Protein AF-X1IHZ4-F1 (afdb_monomer)

Nearest PDB structures (foldseek):
  6tii-assembly2_BBB  TM=8.925E-01  e=3.185E-15  Yersinia pestis
  6tii-assembly1_AAA  TM=8.639E-01  e=1.970E-15  Yersinia pestis
  8zpc-assembly1_B  TM=8.953E-01  e=7.233E-14  Acinetobacter baumannii
  7zg8-assembly1_AAA  TM=8.978E-01  e=1.677E-13  Acinetobacter baumannii
  6tix-assembly1_AAA  TM=8.860E-01  e=6.284E-13  Yersinia pestis

InterPro domains:
  IPR001460 Penicillin-binding protein, transpeptidase [PF00905] (80-252)
  IPR012338 Beta-lactamase/transpeptidase-like [G3DSA:3.40.710.10] (61-256)
  IPR012338 Beta-lactamase/transpeptidase-like [SSF56601] (56-253)
  IPR036138 Penicillin-binding protein, dimerisation domain superfamily [SSF56519] (10-54)
  IPR050515 Class D beta-lactamase/transpeptidase [PTHR30627] (9-249)

Radius of gyration: 27.32 Å; Cα contacts (8 Å, |Δi|>4): 368; chains: 1; bounding box: 70×38×76 Å

Mean predicted aligned error: 6.46 Å

Secondary structure (DSSP, 8-state):
----TTS---THHHHTHHHHS-B--EEEEEE-TT--EEEEEEEE--BPPPPP--S--HHHHHHHHHHHHHHHHHHT-S-EEEEEE-TTT--EEEEEEES---THHHHH---HHHHHHHHS-TT-TTS-HHHH-----GGGGHHHHHHHHHHTT-S-TT--EEE-SEEEEEETTEEEEEEEEE-SS--EEE-HHHHHHTT-HHHHHHHHH-BTTB---HHHHHHHHHHHTTTTS----SSTTPPPP----HHHHHH-

Sequence (256 aa):
GYKRKTGERTGLEKSYDEILREKPGEILTERDAKGNLISQETISLPESGESLVLWLDSELQKKIEEELKKKLKETGAEIGAAVALDPKTGGILALVSLPSFDNNLFSKGMSEEEWDQINKDPLKPLFNRVISGGYPTGSAIKPLIASAALEEEMISPQKKINCQGQIEVEHKYDPEIIYIYRDWKTHGWTDMRKAIGESCNVYFYHLGGGYGDQEGLGPTKIKKYLELFGWGSKTGIDLPQEAEGFLPDPVWKKEK

pLDDT: mean 92.48, std 8.45, range [46.81, 98.31]

Foldseek 3Di:
DQAAPVRDHFWLCNLCVVQQDKAQWDKDWDADPVGHTPDIGTPGHIGGGDDDDALEDPVVQVVCQVVQVVVCVVVVNQWDWDWDADPVPRGTHYTDTPPADDSVCNVVPHDPVRVCCQVVPPRNNVDRCVFQNADDCPLVCLVLLVVLCVVVVQDDQAQWDAFQFWDWDADPPHRVDIDIGGWPDGDGTDGSVRCSVVVTVSVVCCQDVNDDPGDHCYLVSSQVSCVVVVAQHHPPPSGPNGDGYDRDDPVNVVVD

Structure (mmCIF, N/CA/C/O backbone):
data_AF-X1IHZ4-F1
#
_entry.id   AF-X1IHZ4-F1
#
loop_
_atom_site.group_PDB
_atom_site.id
_atom_site.type_symbol
_atom_site.label_atom_id
_atom_site.label_alt_id
_atom_site.label_comp_id
_atom_site.label_asym_id
_atom_site.label_entity_id
_atom_site.label_seq_id
_atom_site.pdbx_PDB_ins_code
_atom_site.Cartn_x
_atom_site.Cartn_y
_atom_site.Cartn_z
_atom_site.occupancy
_atom_site.B_iso_or_equiv
_atom_site.auth_seq_id
_atom_site.auth_comp_id
_atom_site.auth_asym_id
_atom_site.auth_atom_id
_atom_site.pdbx_PDB_model_num
ATOM 1 N N . GLY A 1 1 ? -16.111 2.025 22.367 1.00 46.81 1 GLY A N 1
ATOM 2 C CA . GLY A 1 1 ? -14.767 2.581 22.535 1.00 46.81 1 GLY A CA 1
ATOM 3 C C . GLY A 1 1 ? -14.743 4.012 22.039 1.00 46.81 1 GLY A C 1
ATOM 4 O O . GLY A 1 1 ? -15.521 4.811 22.551 1.00 46.81 1 GLY A O 1
ATOM 5 N N . TYR A 1 2 ? -13.850 4.331 21.095 1.00 51.06 2 TYR A N 1
ATOM 6 C CA . TYR A 1 2 ? -13.637 5.638 20.471 1.00 51.06 2 TYR A CA 1
ATOM 7 C C . TYR A 1 2 ? -14.957 6.361 20.158 1.00 51.06 2 TYR A C 1
ATOM 9 O O . TYR A 1 2 ? -15.639 6.096 19.167 1.00 51.06 2 TYR A O 1
ATOM 17 N N . LYS A 1 3 ? -15.286 7.337 21.004 1.00 52.31 3 LYS A N 1
ATOM 18 C CA . LYS A 1 3 ? -16.388 8.278 20.819 1.00 52.31 3 LYS A CA 1
ATOM 19 C C . LYS A 1 3 ? -15.815 9.677 21.010 1.00 52.31 3 LYS A C 1
ATOM 21 O O . LYS A 1 3 ? -15.329 10.006 22.088 1.00 52.31 3 LYS A O 1
ATOM 26 N N . ARG A 1 4 ? -15.827 10.504 19.962 1.00 53.78 4 ARG A N 1
ATOM 27 C CA . ARG A 1 4 ? -15.481 11.928 20.091 1.00 53.78 4 ARG A CA 1
ATOM 28 C C . ARG A 1 4 ? -16.469 12.611 21.041 1.00 53.78 4 ARG A C 1
ATOM 30 O O . ARG A 1 4 ? -17.593 12.136 21.204 1.00 53.78 4 ARG A O 1
ATOM 37 N N . LYS A 1 5 ? -16.108 13.774 21.599 1.00 48.38 5 LYS A N 1
ATOM 38 C CA . LYS A 1 5 ? -17.036 14.608 22.397 1.00 48.38 5 LYS A CA 1
ATOM 39 C C . LYS A 1 5 ? -18.340 14.941 21.647 1.00 48.38 5 LYS A C 1
ATOM 41 O O . LYS A 1 5 ? -19.373 15.119 22.275 1.00 48.38 5 LYS A O 1
ATOM 46 N N . THR A 1 6 ? -18.306 14.952 20.312 1.00 51.22 6 THR A N 1
ATOM 47 C CA . THR A 1 6 ? -19.462 15.136 19.415 1.00 51.22 6 THR A CA 1
ATOM 48 C C . THR A 1 6 ? -20.355 13.897 19.263 1.00 51.22 6 THR A C 1
ATOM 50 O O . THR A 1 6 ? -21.404 13.973 18.637 1.00 51.22 6 THR A O 1
ATOM 53 N N . GLY A 1 7 ? -19.952 12.742 19.801 1.00 59.69 7 GLY A N 1
ATOM 54 C CA . GLY A 1 7 ? -20.626 11.457 19.612 1.00 59.69 7 GLY A CA 1
ATOM 55 C C . GLY A 1 7 ? -20.166 10.664 18.384 1.00 59.69 7 GLY A C 1
ATOM 56 O O . GLY A 1 7 ? -20.563 9.511 18.237 1.00 59.69 7 GLY A O 1
ATOM 57 N N . GLU A 1 8 ? -19.307 11.234 17.536 1.00 62.94 8 GLU A N 1
ATOM 58 C CA . GLU A 1 8 ? -18.806 10.577 16.325 1.00 62.94 8 GLU A CA 1
ATOM 59 C C . GLU A 1 8 ? -17.781 9.475 16.634 1.00 62.94 8 GLU A C 1
ATOM 61 O O . GLU A 1 8 ? -16.815 9.690 17.373 1.00 62.94 8 GLU A O 1
ATOM 66 N N . ARG A 1 9 ? -17.966 8.305 16.014 1.00 72.88 9 ARG A N 1
ATOM 67 C CA . ARG A 1 9 ? -17.026 7.172 16.038 1.00 72.88 9 ARG A CA 1
ATOM 68 C C . ARG A 1 9 ? -16.134 7.183 14.787 1.00 72.88 9 ARG A C 1
ATOM 70 O O . ARG A 1 9 ? -16.459 7.839 13.797 1.00 72.88 9 ARG A O 1
ATOM 77 N N . THR A 1 10 ? -15.016 6.456 14.804 1.00 81.12 10 THR A N 1
ATOM 78 C CA . THR A 1 10 ? -14.135 6.252 13.634 1.00 81.12 10 THR A CA 1
ATOM 79 C C . THR A 1 10 ? -13.669 4.800 13.545 1.00 81.12 10 THR A C 1
ATOM 81 O O . THR A 1 10 ? -13.865 4.030 14.484 1.00 81.12 10 THR A O 1
ATOM 84 N N . GLY A 1 11 ? -13.051 4.428 12.422 1.00 89.25 11 GLY A N 1
ATOM 85 C CA . GLY A 1 11 ? -12.529 3.079 12.200 1.00 89.25 11 GLY A CA 1
ATOM 86 C C . GLY A 1 11 ? -13.610 2.003 12.328 1.00 89.25 11 GLY A C 1
ATOM 87 O O . GLY A 1 11 ? -14.766 2.239 11.971 1.00 89.25 11 GLY A O 1
ATOM 88 N N . LEU A 1 12 ? -13.235 0.852 12.893 1.00 91.94 12 LEU A N 1
ATOM 89 C CA . LEU A 1 12 ? -14.138 -0.283 13.119 1.00 91.94 12 LEU A CA 1
ATOM 90 C C . LEU A 1 12 ? -15.380 0.103 13.927 1.00 91.94 12 LEU A C 1
ATOM 92 O O . LEU A 1 12 ? -16.481 -0.332 13.613 1.00 91.94 12 LEU A O 1
ATOM 96 N N . GLU A 1 13 ? -15.233 0.973 14.927 1.00 89.75 13 GLU A N 1
ATOM 97 C CA . GLU A 1 13 ? -16.357 1.385 15.773 1.00 89.75 13 GLU A CA 1
ATOM 98 C C . GLU A 1 13 ? -17.407 2.206 15.032 1.00 89.75 13 GLU A C 1
ATOM 100 O O . GLU A 1 13 ? -18.561 2.246 15.456 1.00 89.75 13 GLU A O 1
ATOM 105 N N . LYS A 1 14 ? -17.012 2.872 13.940 1.00 90.38 14 LYS A N 1
ATOM 106 C CA . LYS A 1 14 ? -17.952 3.545 13.043 1.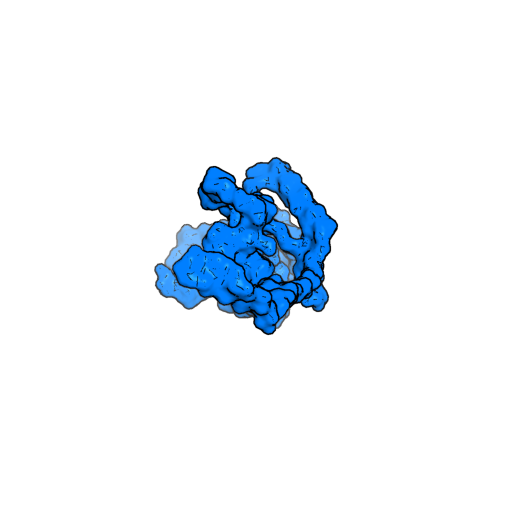00 90.38 14 LYS A CA 1
ATOM 107 C C . LYS A 1 14 ? -18.600 2.554 12.087 1.00 90.38 14 LYS A C 1
ATOM 109 O O . LYS A 1 14 ? -19.811 2.615 11.916 1.00 90.38 14 LYS A O 1
ATOM 114 N N . SER A 1 15 ? -17.809 1.676 11.470 1.00 93.06 15 SER A N 1
ATOM 115 C CA . SER A 1 15 ? -18.316 0.689 10.506 1.00 93.06 15 SER A CA 1
ATOM 116 C C . SER A 1 15 ? -19.324 -0.270 11.132 1.00 93.06 15 SER A C 1
ATOM 118 O O . SER A 1 15 ? -20.322 -0.601 10.507 1.00 93.06 15 SER A O 1
ATOM 120 N N . TYR A 1 16 ? -19.083 -0.670 12.379 1.00 93.75 16 TYR A N 1
ATOM 121 C CA . TYR A 1 16 ? -19.889 -1.652 13.099 1.00 93.75 16 TYR A CA 1
ATOM 122 C C . TYR A 1 16 ? -20.691 -1.032 14.250 1.00 93.75 16 TYR A C 1
ATOM 124 O O . TYR A 1 16 ? -21.034 -1.714 15.214 1.00 93.75 16 TYR A O 1
ATOM 132 N N . ASP A 1 17 ? -20.987 0.271 14.175 1.00 91.06 17 ASP A N 1
ATOM 133 C CA . ASP A 1 17 ? -21.707 0.992 15.228 1.00 91.06 17 ASP A CA 1
ATOM 134 C C . ASP A 1 17 ? -23.043 0.318 15.575 1.00 91.06 17 ASP A C 1
ATOM 136 O O . ASP A 1 17 ? -23.321 0.122 16.756 1.00 91.06 17 ASP A O 1
ATOM 140 N N . GLU A 1 18 ? -23.810 -0.083 14.558 1.00 90.19 18 GLU A N 1
ATOM 141 C CA . GLU A 1 18 ? -25.131 -0.707 14.710 1.00 90.19 18 GLU A CA 1
ATOM 142 C C . GLU A 1 18 ? -25.083 -2.042 15.460 1.00 90.19 18 GLU A C 1
ATOM 144 O O . GLU A 1 18 ? -25.991 -2.344 16.226 1.00 90.19 18 GLU A O 1
ATOM 149 N N . ILE A 1 19 ? -24.009 -2.812 15.274 1.00 90.88 19 ILE A N 1
ATOM 150 C CA . ILE A 1 19 ? -23.815 -4.121 15.911 1.00 90.88 19 ILE A CA 1
ATOM 151 C C . ILE A 1 19 ? -23.285 -3.946 17.339 1.00 90.88 19 ILE A C 1
ATOM 153 O O . ILE A 1 19 ? -23.708 -4.636 18.262 1.00 90.88 19 ILE A O 1
ATOM 157 N N . LEU A 1 20 ? -22.370 -2.994 17.535 1.00 90.81 20 LEU A N 1
ATOM 158 C CA . LEU A 1 20 ? -21.699 -2.758 18.815 1.00 90.81 20 LEU A CA 1
ATOM 159 C C . LEU A 1 20 ? -22.546 -1.965 19.818 1.00 90.81 20 LEU A C 1
ATOM 161 O O . LEU A 1 20 ? -22.260 -1.980 21.017 1.00 90.81 20 LEU A O 1
ATOM 165 N N . ARG A 1 21 ? -23.519 -1.178 19.348 1.00 88.19 21 ARG A N 1
ATOM 166 C CA . ARG A 1 21 ? -24.288 -0.270 20.203 1.00 88.19 21 ARG A CA 1
ATOM 167 C C . ARG A 1 21 ? -25.304 -1.054 21.034 1.00 88.19 21 ARG A C 1
ATOM 169 O O . ARG A 1 21 ? -26.075 -1.850 20.518 1.00 88.19 21 ARG A O 1
ATOM 176 N N . GLU A 1 22 ? -25.322 -0.764 22.329 1.00 88.75 22 GLU A N 1
ATOM 177 C CA . GLU A 1 22 ? -26.357 -1.236 23.248 1.00 88.75 22 GLU A CA 1
ATOM 178 C C . GLU A 1 22 ? -27.739 -0.681 22.885 1.00 88.75 22 GLU A C 1
ATOM 180 O O . GLU A 1 22 ? -27.873 0.456 22.418 1.00 88.75 22 GLU A O 1
ATOM 185 N N . LYS A 1 23 ? -28.781 -1.474 23.134 1.00 87.56 23 LYS A N 1
ATOM 186 C CA . LYS A 1 23 ? -30.162 -1.005 23.044 1.00 87.56 23 LYS A CA 1
ATOM 187 C C . LYS A 1 23 ? -30.577 -0.503 24.426 1.00 87.56 23 LYS A C 1
ATOM 189 O O . LYS A 1 23 ? -30.594 -1.300 25.369 1.00 87.56 23 LYS A O 1
ATOM 194 N N . PRO A 1 24 ? -30.869 0.798 24.586 1.00 88.19 24 PRO A N 1
ATOM 195 C CA . PRO A 1 24 ? -31.254 1.337 25.881 1.00 88.19 24 PRO A CA 1
ATOM 196 C C . PRO A 1 24 ? -32.589 0.737 26.328 1.00 88.19 24 PRO A C 1
ATOM 198 O O . PRO A 1 24 ? -33.513 0.596 25.530 1.00 88.19 24 PRO A O 1
ATOM 201 N N . GLY A 1 25 ? -32.675 0.400 27.613 1.00 90.25 25 GLY A N 1
ATOM 202 C CA . GLY A 1 25 ? -33.937 0.051 28.253 1.00 90.25 25 GLY A CA 1
ATOM 203 C C . GLY A 1 25 ? -34.750 1.300 28.577 1.00 90.25 25 GLY A C 1
ATOM 204 O O . GLY A 1 25 ? -34.221 2.414 28.627 1.00 90.25 25 GLY A O 1
ATOM 205 N N . GLU A 1 26 ? -36.033 1.110 28.842 1.00 92.50 26 GLU A N 1
ATOM 206 C CA . GLU A 1 26 ? -36.967 2.179 29.164 1.00 92.50 26 GLU A CA 1
ATOM 207 C C . GLU A 1 26 ? -37.497 2.022 30.590 1.00 92.50 26 GLU A C 1
ATOM 209 O O . GLU A 1 26 ? -37.863 0.930 31.029 1.00 92.50 26 GLU A O 1
ATOM 214 N N . ILE A 1 27 ? -37.563 3.140 31.315 1.00 93.31 27 ILE A N 1
ATOM 215 C CA . ILE A 1 27 ? -38.218 3.225 32.621 1.00 93.31 27 ILE A CA 1
ATOM 216 C C . ILE A 1 27 ? -39.290 4.315 32.580 1.00 93.31 27 ILE A C 1
ATOM 218 O O . ILE A 1 27 ? -39.043 5.434 32.127 1.00 93.31 27 ILE A O 1
ATOM 222 N N . LEU A 1 28 ? -40.479 4.003 33.080 1.00 91.94 28 LEU A N 1
ATOM 223 C CA . LEU A 1 28 ? -41.542 4.963 33.320 1.00 91.94 28 LEU A CA 1
ATOM 224 C C . LEU A 1 28 ? -41.391 5.494 34.740 1.00 91.94 28 LEU A C 1
ATOM 226 O O . LEU A 1 28 ? -41.384 4.725 35.696 1.00 91.94 28 LEU A O 1
ATOM 230 N N . THR A 1 29 ? -41.262 6.808 34.887 1.00 92.44 29 THR A N 1
ATOM 231 C CA . THR A 1 29 ? -41.188 7.450 36.202 1.00 92.44 29 THR A CA 1
ATOM 232 C C . THR A 1 29 ? -42.374 8.383 36.381 1.00 92.44 29 THR A C 1
ATOM 234 O O . THR A 1 29 ? -42.519 9.340 35.623 1.00 92.44 29 THR A O 1
ATOM 237 N N . GLU A 1 30 ? -43.182 8.156 37.409 1.00 91.62 30 GLU A N 1
ATOM 238 C CA . GLU A 1 30 ? -44.272 9.051 37.788 1.00 91.62 30 GLU A CA 1
ATOM 239 C C . GLU A 1 30 ? -43.796 10.021 38.875 1.00 91.62 30 GLU A C 1
ATOM 241 O O . GLU A 1 30 ? -43.137 9.623 39.843 1.00 91.62 30 GLU A O 1
ATOM 246 N N . ARG A 1 31 ? -44.109 11.311 38.724 1.00 94.25 31 ARG A N 1
ATOM 247 C CA . ARG A 1 31 ? -43.742 12.355 39.690 1.00 94.25 31 ARG A CA 1
ATOM 248 C C . ARG A 1 31 ? -44.938 13.226 40.038 1.00 94.25 31 ARG A C 1
ATOM 250 O O . ARG A 1 31 ? -45.782 13.489 39.185 1.00 94.25 31 ARG A O 1
ATOM 257 N N . ASP A 1 32 ? -44.985 13.702 41.278 1.00 91.31 32 ASP A N 1
ATOM 258 C CA . ASP A 1 32 ? -45.993 14.674 41.701 1.00 91.31 32 ASP A CA 1
ATOM 259 C C . ASP A 1 32 ? -45.704 16.079 41.133 1.00 91.31 32 ASP A C 1
ATOM 261 O O . ASP A 1 32 ? -44.644 16.350 40.564 1.00 91.31 32 ASP A O 1
ATOM 265 N N . ALA A 1 33 ? -46.635 17.018 41.330 1.00 88.44 33 ALA A N 1
ATOM 266 C CA . ALA A 1 33 ? -46.484 18.407 40.883 1.00 88.44 33 ALA A CA 1
ATOM 267 C C . ALA A 1 33 ? -45.312 19.167 41.550 1.00 88.44 33 ALA A C 1
ATOM 269 O O . ALA A 1 33 ? -44.967 20.263 41.112 1.00 88.44 33 ALA A O 1
ATOM 270 N N . LYS A 1 34 ? -44.709 18.612 42.611 1.00 90.00 34 LYS A N 1
ATOM 271 C CA . LYS A 1 34 ? -43.521 19.145 43.296 1.00 90.00 34 LYS A CA 1
ATOM 272 C C . LYS A 1 34 ? -42.227 18.437 42.858 1.00 90.00 34 LYS A C 1
ATOM 274 O O . LYS A 1 34 ? -41.155 18.823 43.315 1.00 90.00 34 LYS A O 1
ATOM 279 N N . GLY A 1 35 ? -42.312 17.442 41.970 1.00 87.19 35 GLY A N 1
ATOM 280 C CA . GLY A 1 35 ? -41.189 16.673 41.435 1.00 87.19 35 GLY A CA 1
ATOM 281 C C . GLY A 1 35 ? -40.787 15.442 42.256 1.00 87.19 35 GLY A C 1
ATOM 282 O O . GLY A 1 35 ? -39.803 14.787 41.894 1.00 87.19 35 GLY A O 1
ATOM 283 N N . ASN A 1 36 ? -41.514 15.095 43.324 1.00 90.81 36 ASN A N 1
ATOM 284 C CA . ASN A 1 36 ? -41.223 13.903 44.125 1.00 90.81 36 ASN A CA 1
ATOM 285 C C . ASN A 1 36 ? -41.574 12.635 43.342 1.00 90.81 36 ASN A C 1
ATOM 287 O O . ASN A 1 36 ? -42.597 12.589 42.661 1.00 90.81 36 ASN A O 1
ATOM 291 N N . LEU A 1 37 ? -40.725 11.611 43.449 1.00 90.56 37 LEU A N 1
ATOM 292 C CA . LEU A 1 37 ? -40.928 10.310 42.811 1.00 90.56 37 LEU A CA 1
ATOM 293 C C . LEU A 1 37 ? -42.139 9.606 43.446 1.00 90.56 37 LEU A C 1
ATOM 295 O O . LEU A 1 37 ? -42.130 9.362 44.651 1.00 90.56 37 LEU A O 1
ATOM 299 N N . ILE A 1 38 ? -43.162 9.288 42.652 1.00 90.25 38 ILE A N 1
ATOM 300 C CA . ILE A 1 38 ? -44.343 8.527 43.093 1.00 90.25 38 ILE A CA 1
ATOM 301 C C . ILE A 1 38 ? -44.117 7.040 42.824 1.00 90.25 38 ILE A C 1
ATOM 303 O O . ILE A 1 38 ? -44.277 6.209 43.716 1.00 90.25 38 ILE A O 1
ATOM 307 N N . SER A 1 39 ? -43.727 6.708 41.596 1.00 88.00 39 SER A N 1
ATOM 308 C CA . SER A 1 39 ? -43.515 5.335 41.152 1.00 88.00 39 SER A CA 1
ATOM 309 C C . SER A 1 39 ? -42.453 5.289 40.051 1.00 88.00 39 SER A C 1
ATOM 311 O O . SER A 1 39 ? -42.205 6.278 39.355 1.00 88.00 39 SER A O 1
ATOM 313 N N . GLN A 1 40 ? -41.782 4.147 39.928 1.00 90.38 40 GLN A N 1
ATOM 314 C CA . GLN A 1 40 ? -40.849 3.869 38.844 1.00 90.38 40 GLN A CA 1
ATOM 315 C C . GLN A 1 40 ? -41.074 2.433 38.377 1.00 90.38 40 GLN A C 1
ATOM 317 O O . GLN A 1 40 ? -40.957 1.496 39.165 1.00 90.38 40 GLN A O 1
ATOM 322 N N . GLU A 1 41 ? -41.396 2.272 37.102 1.00 91.88 41 GLU A N 1
ATOM 323 C CA . GLU A 1 41 ? -41.648 0.992 36.454 1.00 91.88 41 GLU A CA 1
ATOM 324 C C . GLU A 1 41 ? -40.629 0.784 35.335 1.00 91.88 41 GLU A C 1
ATOM 326 O O . GLU A 1 41 ? -40.327 1.700 34.573 1.00 91.88 41 GLU A O 1
ATOM 331 N N . THR A 1 42 ? -40.082 -0.422 35.228 1.00 89.62 42 THR A N 1
ATOM 332 C CA . THR A 1 42 ? -39.211 -0.784 34.108 1.00 89.62 42 THR A CA 1
ATOM 333 C C . THR A 1 42 ? -40.073 -1.282 32.956 1.00 89.62 42 THR A C 1
ATOM 335 O O . THR A 1 42 ? -40.675 -2.346 33.064 1.00 89.62 42 THR A O 1
ATOM 338 N N . ILE A 1 43 ? -40.109 -0.529 31.857 1.00 90.88 43 ILE A N 1
ATOM 339 C CA . ILE A 1 43 ? -40.823 -0.897 30.627 1.00 90.88 43 ILE A CA 1
ATOM 340 C C . ILE A 1 43 ? -40.017 -1.956 29.863 1.00 90.88 43 ILE A C 1
ATOM 342 O O . ILE A 1 43 ? -40.567 -2.951 29.393 1.00 90.88 43 ILE A O 1
ATOM 346 N N . SER A 1 44 ? -38.699 -1.765 29.758 1.00 93.06 44 SER A N 1
ATOM 347 C CA . SER A 1 44 ? -37.795 -2.692 29.075 1.00 93.06 44 SER A CA 1
ATOM 348 C C . SER A 1 44 ? -36.396 -2.657 29.689 1.00 93.06 44 SER A C 1
ATOM 350 O O . SER A 1 44 ? -35.919 -1.620 30.153 1.00 93.06 44 SER A O 1
ATOM 352 N N . LEU A 1 45 ? -35.730 -3.812 29.721 1.00 9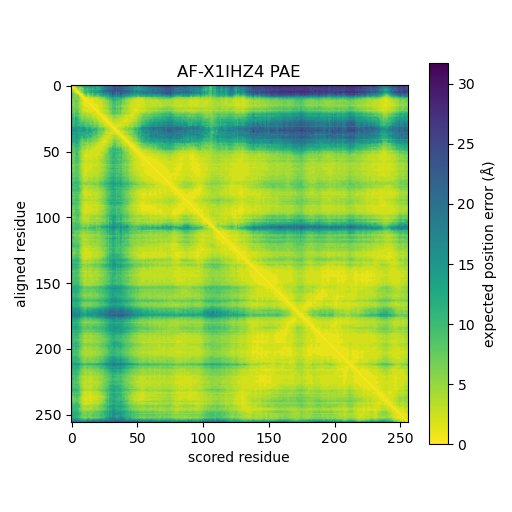1.12 45 LEU A N 1
ATOM 353 C CA . LEU A 1 45 ? -34.342 -3.904 30.171 1.00 91.12 45 LEU A CA 1
ATOM 354 C C . LEU A 1 45 ? -33.392 -3.519 29.029 1.00 91.12 45 LEU A C 1
ATOM 356 O O . LEU A 1 45 ? -33.691 -3.822 27.874 1.00 91.12 45 LEU A O 1
ATOM 360 N N . PRO A 1 46 ? -32.248 -2.881 29.329 1.00 91.12 46 PRO A N 1
ATOM 361 C CA . PRO A 1 46 ? -31.234 -2.625 28.318 1.00 91.12 46 PRO A CA 1
ATOM 362 C C . PRO A 1 46 ? -30.630 -3.936 27.803 1.00 91.12 46 PRO A C 1
ATOM 364 O O . PRO A 1 46 ? -30.387 -4.864 28.577 1.00 91.12 46 PRO A O 1
ATOM 367 N N . GLU A 1 47 ? -30.332 -3.982 26.507 1.00 91.81 47 GLU A N 1
ATOM 368 C CA . GLU A 1 47 ? -29.623 -5.092 25.865 1.00 91.81 47 GLU A CA 1
ATOM 369 C C . GLU A 1 47 ? -28.217 -4.641 25.461 1.00 91.81 47 GLU A C 1
ATOM 371 O O . GLU A 1 47 ? -28.037 -3.574 24.869 1.00 91.81 47 GLU A O 1
ATOM 376 N N . SER A 1 48 ? -27.203 -5.454 25.757 1.00 89.94 48 SER A N 1
ATOM 377 C CA . SER A 1 48 ? -25.845 -5.205 25.268 1.00 89.94 48 SER A CA 1
ATOM 378 C C . SER A 1 48 ? -25.767 -5.378 23.750 1.00 89.94 48 SER A C 1
ATOM 380 O O . SER A 1 48 ? -26.467 -6.213 23.180 1.00 89.94 48 SER A O 1
ATOM 382 N N . GLY A 1 49 ? -24.888 -4.605 23.109 1.00 90.19 49 GLY A N 1
ATOM 383 C CA . GLY A 1 49 ? -24.504 -4.858 21.721 1.00 90.19 49 GLY A CA 1
ATOM 384 C C . GLY A 1 49 ? -23.747 -6.181 21.572 1.00 90.19 49 GLY A C 1
ATOM 385 O O . GLY A 1 49 ? -23.334 -6.804 22.556 1.00 90.19 49 GLY A O 1
ATOM 386 N N . GLU A 1 50 ? -23.547 -6.606 20.332 1.00 92.75 50 GLU A N 1
ATOM 387 C CA . GLU A 1 50 ? -22.833 -7.841 20.020 1.00 92.75 50 GLU A CA 1
ATOM 388 C C . GLU A 1 50 ? -21.310 -7.644 20.014 1.00 92.75 50 GLU A C 1
ATOM 390 O O . GLU A 1 50 ? -20.785 -6.530 19.948 1.00 92.75 50 GLU A O 1
ATOM 395 N N . SER A 1 51 ? -20.578 -8.757 20.092 1.00 92.75 51 SER A N 1
ATOM 396 C CA . SER A 1 51 ? -19.114 -8.768 20.020 1.00 92.75 51 SER A CA 1
ATOM 397 C C . SER A 1 51 ? -18.630 -9.031 18.597 1.00 92.75 51 SER A C 1
ATOM 399 O O . SER A 1 51 ? -19.185 -9.867 17.890 1.00 92.75 51 SER A O 1
ATOM 401 N N . LEU A 1 52 ? -17.542 -8.367 18.206 1.00 93.12 52 LEU A N 1
ATOM 402 C CA . LEU A 1 52 ? -16.875 -8.590 16.924 1.00 93.12 52 LEU A CA 1
ATOM 403 C C . LEU A 1 52 ? -15.622 -9.440 17.116 1.00 93.12 52 LEU A C 1
ATOM 405 O O . LEU A 1 52 ? -14.807 -9.168 17.997 1.00 93.12 52 LEU A O 1
ATOM 409 N N . VAL A 1 53 ? -15.444 -10.427 16.242 1.00 95.69 53 VAL A N 1
ATOM 410 C CA . VAL A 1 53 ? -14.196 -11.185 16.114 1.00 95.69 53 VAL A CA 1
ATOM 411 C C . VAL A 1 53 ? -13.494 -10.710 14.849 1.00 95.69 53 VAL A C 1
ATOM 413 O O . VAL A 1 53 ? -14.071 -10.748 13.766 1.00 95.69 53 VAL A O 1
ATOM 416 N N . LEU A 1 54 ? -12.260 -10.230 14.996 1.00 96.06 54 LEU A N 1
ATOM 417 C CA . LEU A 1 54 ? -11.468 -9.669 13.902 1.00 96.06 54 LEU A CA 1
ATOM 418 C C . LEU A 1 54 ? -10.431 -10.681 13.406 1.00 96.06 54 LEU A C 1
ATOM 420 O O . LEU A 1 54 ? -10.013 -11.565 14.149 1.00 96.06 54 LEU A O 1
ATOM 424 N N . TRP A 1 55 ? -9.950 -10.481 12.178 1.00 96.88 55 TRP A N 1
ATOM 425 C CA . TRP A 1 55 ? -8.772 -11.181 11.644 1.00 96.88 55 TRP A CA 1
ATOM 426 C C . TRP A 1 55 ? -7.450 -10.731 12.277 1.00 96.88 55 TRP A C 1
ATOM 428 O O . TRP A 1 55 ? -6.437 -11.408 12.112 1.00 96.88 55 TRP A O 1
ATOM 438 N N . LEU A 1 56 ? -7.451 -9.592 12.976 1.00 97.31 56 LEU A N 1
ATOM 439 C CA . LEU A 1 56 ? -6.249 -9.004 13.552 1.00 97.31 56 LEU A CA 1
ATOM 440 C C . LEU A 1 56 ? -5.599 -9.941 14.570 1.00 97.31 56 LEU A C 1
ATOM 442 O O . LEU A 1 56 ? -6.224 -10.357 15.545 1.00 97.31 56 LEU A O 1
ATOM 446 N N . ASP A 1 57 ? -4.306 -10.169 14.385 1.00 98.00 57 ASP A N 1
ATOM 447 C CA . ASP A 1 57 ? -3.449 -10.803 15.371 1.00 98.00 57 ASP A CA 1
ATOM 448 C C . ASP A 1 57 ? -2.799 -9.705 16.222 1.00 98.00 57 ASP A C 1
ATOM 450 O O . ASP A 1 57 ? -2.030 -8.871 15.733 1.00 98.00 57 ASP A O 1
ATOM 454 N N . SER A 1 58 ? -3.126 -9.677 17.516 1.00 97.19 58 SER A N 1
ATOM 455 C CA . SER A 1 58 ? -2.649 -8.629 18.421 1.00 97.19 58 SER A CA 1
ATOM 456 C C . SER A 1 58 ? -1.132 -8.644 18.624 1.00 97.19 58 SER A C 1
ATOM 458 O O . SER A 1 58 ? -0.534 -7.584 18.826 1.00 97.19 58 SER A O 1
ATOM 460 N N . GLU A 1 59 ? -0.499 -9.820 18.580 1.00 98.19 59 GLU A N 1
ATOM 461 C CA . GLU A 1 59 ? 0.951 -9.941 18.738 1.00 98.19 59 GLU A CA 1
ATOM 462 C C . GLU A 1 59 ? 1.664 -9.446 17.479 1.00 98.19 59 GLU A C 1
ATOM 464 O O . GLU A 1 59 ? 2.619 -8.668 17.573 1.00 98.19 59 GLU A O 1
ATOM 469 N N . LEU A 1 60 ? 1.153 -9.811 16.300 1.00 98.12 60 LEU A N 1
ATOM 470 C CA . LEU A 1 60 ? 1.668 -9.347 15.017 1.00 98.12 60 LEU A CA 1
ATOM 471 C C . LEU A 1 60 ? 1.493 -7.834 14.848 1.00 98.12 60 LEU A C 1
ATOM 473 O O . LEU A 1 60 ? 2.445 -7.151 14.468 1.00 98.12 60 LEU A O 1
ATOM 477 N N . GLN A 1 61 ? 0.310 -7.303 15.168 1.00 98.19 61 GLN A N 1
ATOM 478 C CA . GLN A 1 61 ? 0.016 -5.868 15.149 1.00 98.19 61 GLN A CA 1
ATOM 479 C C . GLN A 1 61 ? 1.041 -5.094 15.985 1.00 98.19 61 GLN A C 1
ATOM 481 O O . GLN A 1 61 ? 1.672 -4.155 15.491 1.00 98.19 61 GLN A O 1
ATOM 486 N N . LYS A 1 62 ? 1.252 -5.526 17.237 1.00 98.00 62 LYS A N 1
ATOM 487 C CA . LYS A 1 62 ? 2.218 -4.912 18.152 1.00 98.00 62 LYS A CA 1
ATOM 488 C C . LYS A 1 62 ? 3.644 -5.018 17.616 1.00 98.00 62 LYS A C 1
ATOM 490 O O . LYS A 1 62 ? 4.381 -4.033 17.629 1.00 98.00 62 LYS A O 1
ATOM 495 N N . LYS A 1 63 ? 4.034 -6.189 17.109 1.00 98.19 63 LYS A N 1
ATOM 496 C CA . LYS A 1 63 ? 5.381 -6.409 16.576 1.00 98.19 63 LYS A CA 1
ATOM 497 C C . LYS A 1 63 ? 5.667 -5.521 15.364 1.00 98.19 63 LYS A C 1
ATOM 499 O O . LYS A 1 63 ? 6.742 -4.929 15.288 1.00 98.19 63 LYS A O 1
ATOM 504 N N . ILE A 1 64 ? 4.714 -5.394 14.441 1.00 98.12 64 ILE A N 1
ATOM 505 C CA . ILE A 1 64 ? 4.840 -4.513 13.273 1.00 98.12 64 ILE A CA 1
ATOM 506 C C . ILE A 1 64 ? 4.925 -3.053 13.712 1.00 98.12 64 ILE A C 1
ATOM 508 O O . ILE A 1 64 ? 5.760 -2.320 13.190 1.00 98.12 64 ILE A O 1
ATOM 512 N N . GLU A 1 65 ? 4.120 -2.627 14.686 1.00 97.81 65 GLU A N 1
ATOM 513 C CA . GLU A 1 65 ? 4.193 -1.269 15.225 1.00 97.81 65 GLU A CA 1
ATOM 514 C C . GLU A 1 65 ? 5.573 -0.954 15.821 1.00 97.81 65 GLU A C 1
ATOM 516 O O . GLU A 1 65 ? 6.156 0.088 15.514 1.00 97.81 65 GLU A O 1
ATOM 521 N N . GLU A 1 66 ? 6.120 -1.853 16.640 1.00 97.69 66 GLU A N 1
ATOM 522 C CA . GLU A 1 66 ? 7.441 -1.698 17.257 1.00 97.69 66 GLU A CA 1
ATOM 523 C C . GLU A 1 66 ? 8.566 -1.633 16.214 1.00 97.69 66 GLU A C 1
ATOM 525 O O . GLU A 1 66 ? 9.398 -0.718 16.252 1.00 97.69 66 GLU A O 1
ATOM 530 N N . GLU A 1 67 ? 8.583 -2.567 15.258 1.00 97.94 67 GLU A N 1
ATOM 531 C CA . GLU A 1 67 ? 9.598 -2.598 14.201 1.00 97.94 67 GLU A CA 1
ATOM 532 C C . GLU A 1 67 ? 9.475 -1.395 13.260 1.00 97.94 67 GLU A C 1
ATOM 534 O O . GLU A 1 67 ? 10.489 -0.799 12.889 1.00 97.94 67 GLU A O 1
ATOM 539 N N . LEU A 1 68 ? 8.253 -0.973 12.923 1.00 97.75 68 LEU A N 1
ATOM 540 C CA . LEU A 1 68 ? 8.034 0.209 12.095 1.00 97.75 68 LEU A CA 1
ATOM 541 C C . LEU A 1 68 ? 8.516 1.472 12.816 1.00 97.75 68 LEU A C 1
ATOM 543 O O . LEU A 1 68 ? 9.257 2.252 12.224 1.00 97.75 68 LEU A O 1
ATOM 547 N N . LYS A 1 69 ? 8.206 1.650 14.109 1.00 97.25 69 LYS A N 1
ATOM 548 C CA . LYS A 1 69 ? 8.743 2.764 14.918 1.00 97.25 69 LYS A CA 1
ATOM 549 C C . LYS A 1 69 ? 10.269 2.769 14.943 1.00 97.25 69 LYS A C 1
ATOM 551 O O . LYS A 1 69 ? 10.879 3.833 14.844 1.00 97.25 69 LYS A O 1
ATOM 556 N N . LYS A 1 70 ? 10.895 1.599 15.086 1.00 97.44 70 LYS A N 1
ATOM 557 C CA . LYS A 1 70 ? 12.355 1.468 15.051 1.00 97.44 70 LYS A CA 1
ATOM 558 C C . LYS A 1 70 ? 12.911 1.888 13.690 1.00 97.44 70 LYS A C 1
ATOM 560 O O . LYS A 1 70 ? 13.843 2.686 13.647 1.00 97.44 70 LYS A O 1
ATOM 565 N N . LYS A 1 71 ? 12.305 1.427 12.593 1.00 97.50 71 LYS A N 1
ATOM 566 C CA . LYS A 1 71 ? 12.719 1.805 11.237 1.00 97.50 71 LYS A CA 1
ATOM 567 C C . LYS A 1 71 ? 12.553 3.288 10.952 1.00 97.50 71 LYS A C 1
ATOM 569 O O . LYS A 1 71 ? 13.484 3.882 10.427 1.00 97.50 71 LYS A O 1
ATOM 574 N N . LEU A 1 72 ? 11.452 3.899 11.379 1.00 97.00 72 LEU A N 1
ATOM 575 C CA . LEU A 1 72 ? 11.249 5.344 11.260 1.00 97.00 72 LEU A CA 1
ATOM 576 C C . LEU A 1 72 ? 12.359 6.140 11.962 1.00 97.00 72 LEU A C 1
ATOM 578 O O . LEU A 1 72 ? 12.908 7.073 11.380 1.00 97.00 72 LEU A O 1
ATOM 582 N N . LYS A 1 73 ? 12.770 5.714 13.165 1.00 96.31 73 LYS A N 1
ATOM 583 C CA . LYS A 1 73 ? 13.908 6.316 13.879 1.00 96.31 73 LYS A CA 1
ATOM 584 C C . LYS A 1 73 ? 15.235 6.124 13.145 1.00 96.31 73 LYS A C 1
ATOM 586 O O . LYS A 1 73 ? 16.015 7.064 13.066 1.00 96.31 73 LYS A O 1
ATOM 591 N N . GLU A 1 74 ? 15.494 4.927 12.617 1.00 97.12 74 GLU A N 1
ATOM 592 C CA . GLU A 1 74 ? 16.724 4.621 11.870 1.00 97.12 74 GLU A CA 1
ATOM 593 C C . GLU A 1 74 ? 16.837 5.434 10.572 1.00 97.12 74 GLU A C 1
ATOM 595 O O . GLU A 1 74 ? 17.927 5.879 10.224 1.00 97.12 74 GLU A O 1
ATOM 600 N N . THR A 1 75 ? 15.727 5.640 9.858 1.00 97.19 75 THR A N 1
ATOM 601 C CA . THR A 1 75 ? 15.716 6.364 8.578 1.00 97.19 75 THR A CA 1
ATOM 602 C C . THR A 1 75 ? 15.505 7.869 8.729 1.00 97.19 75 THR A C 1
ATOM 604 O O . THR A 1 75 ? 15.596 8.586 7.736 1.00 97.19 75 THR A O 1
ATOM 607 N N . GLY A 1 76 ? 15.175 8.354 9.931 1.00 96.44 76 GLY A N 1
ATOM 608 C CA . GLY A 1 76 ? 14.763 9.742 10.162 1.00 96.44 76 GLY A CA 1
ATOM 609 C C . GLY A 1 76 ? 13.414 10.096 9.524 1.00 96.44 76 GLY A C 1
ATOM 610 O O . GLY A 1 76 ? 13.140 11.268 9.285 1.00 96.44 76 GLY A O 1
ATOM 611 N N . ALA A 1 77 ? 12.587 9.096 9.211 1.00 95.75 77 ALA A N 1
ATOM 612 C CA . ALA A 1 77 ? 11.260 9.318 8.650 1.00 95.75 77 ALA A CA 1
ATOM 613 C C . ALA A 1 77 ? 10.249 9.561 9.777 1.00 95.75 77 ALA A C 1
ATOM 615 O O . ALA A 1 77 ? 10.269 8.878 10.797 1.00 95.75 77 ALA A O 1
ATOM 616 N N . GLU A 1 78 ? 9.337 10.510 9.585 1.00 94.94 78 GLU A N 1
ATOM 617 C CA . GLU A 1 78 ? 8.355 10.888 10.614 1.00 94.94 78 GLU A CA 1
ATOM 618 C C . GLU A 1 78 ? 7.051 10.085 10.519 1.00 94.94 78 GLU A C 1
ATOM 620 O O . GLU A 1 78 ? 6.306 9.973 11.491 1.00 94.94 78 GLU A O 1
ATOM 625 N N . ILE A 1 79 ? 6.769 9.518 9.343 1.00 96.25 79 ILE A N 1
ATOM 626 C CA . ILE A 1 79 ? 5.512 8.835 9.031 1.00 96.25 79 ILE A CA 1
ATOM 627 C C . ILE A 1 79 ? 5.770 7.458 8.430 1.00 96.25 79 ILE A C 1
ATOM 629 O O . ILE A 1 79 ? 6.713 7.270 7.664 1.00 96.25 79 ILE A O 1
ATOM 633 N N . GLY A 1 80 ? 4.888 6.507 8.725 1.00 95.94 80 GLY A N 1
ATOM 634 C CA . GLY A 1 80 ? 4.979 5.152 8.192 1.00 95.94 80 GLY A CA 1
ATOM 635 C C . GLY A 1 80 ? 3.635 4.445 8.200 1.00 95.94 80 GLY A C 1
ATOM 636 O O . GLY A 1 80 ? 2.753 4.769 8.991 1.00 95.94 80 GLY A O 1
ATOM 637 N N . ALA A 1 81 ? 3.484 3.470 7.315 1.00 97.06 81 ALA A N 1
ATOM 638 C CA . ALA A 1 81 ? 2.308 2.619 7.247 1.00 97.06 81 ALA A CA 1
ATOM 639 C C . ALA A 1 81 ? 2.734 1.188 6.925 1.00 97.06 81 ALA A C 1
ATOM 641 O O . ALA A 1 81 ? 3.701 0.979 6.191 1.00 97.06 81 ALA A O 1
ATOM 642 N N . ALA A 1 82 ? 2.019 0.215 7.475 1.00 97.56 82 ALA A N 1
ATOM 643 C CA . ALA A 1 82 ? 2.232 -1.195 7.202 1.00 97.56 82 ALA A CA 1
ATOM 644 C C . ALA A 1 82 ? 0.901 -1.945 7.243 1.00 97.56 82 ALA A C 1
ATOM 646 O O . ALA A 1 82 ? 0.033 -1.660 8.069 1.00 97.56 82 ALA A O 1
ATOM 647 N N . VAL A 1 83 ? 0.768 -2.927 6.359 1.00 97.69 83 VAL A N 1
ATOM 648 C CA . VAL A 1 83 ? -0.359 -3.855 6.324 1.00 97.69 83 VAL A CA 1
ATOM 649 C C . VAL A 1 83 ? 0.177 -5.268 6.134 1.00 97.69 83 VAL A C 1
ATOM 651 O O . VAL A 1 83 ? 1.080 -5.490 5.327 1.00 97.69 83 VAL A O 1
ATOM 654 N N . ALA A 1 84 ? -0.362 -6.210 6.896 1.00 98.12 84 ALA A N 1
ATOM 655 C CA . ALA A 1 84 ? -0.141 -7.635 6.720 1.00 98.12 84 ALA A CA 1
ATOM 656 C C . ALA A 1 84 ? -1.499 -8.311 6.544 1.00 98.12 84 ALA A C 1
ATOM 658 O O . ALA A 1 84 ? -2.428 -8.056 7.311 1.00 98.12 84 ALA A O 1
ATOM 659 N N . LEU A 1 85 ? -1.605 -9.167 5.533 1.00 97.69 85 LEU A N 1
ATOM 660 C CA . LEU A 1 85 ? -2.828 -9.889 5.208 1.00 97.69 85 LEU A CA 1
ATOM 661 C C . LEU A 1 85 ? -2.520 -11.338 4.852 1.00 97.69 85 LEU A C 1
ATOM 663 O O . LEU A 1 85 ? -1.410 -11.655 4.416 1.00 97.69 85 LEU A O 1
ATOM 667 N N . ASP A 1 86 ? -3.513 -12.202 5.016 1.00 97.62 86 ASP A N 1
ATOM 668 C CA . ASP A 1 86 ? -3.479 -13.555 4.476 1.00 97.62 86 ASP A CA 1
ATOM 669 C C . ASP A 1 86 ? -3.932 -13.530 3.002 1.00 97.62 86 ASP A C 1
ATOM 671 O O . ASP A 1 86 ? -5.090 -13.214 2.723 1.00 97.62 86 ASP A O 1
ATOM 675 N N . PRO A 1 87 ? -3.062 -13.876 2.033 1.00 96.12 87 PRO A N 1
ATOM 676 C CA . PRO A 1 87 ? -3.398 -13.816 0.611 1.00 96.12 87 PRO A CA 1
ATOM 677 C C . PRO A 1 87 ? -4.451 -14.845 0.182 1.00 96.12 87 PRO A C 1
ATOM 679 O O . PRO A 1 87 ? -5.006 -14.715 -0.906 1.00 96.12 87 PRO A O 1
ATOM 682 N N . LYS A 1 88 ? -4.716 -15.883 0.988 1.00 96.94 88 LYS A N 1
ATOM 683 C CA . LYS A 1 88 ? -5.735 -16.896 0.674 1.00 96.94 88 LYS A CA 1
ATOM 684 C C . LYS A 1 88 ? -7.136 -16.444 1.062 1.00 96.94 88 LYS A C 1
ATOM 686 O O . LYS A 1 88 ? -8.090 -16.805 0.382 1.00 96.94 88 LYS A O 1
ATOM 691 N N . THR A 1 89 ? -7.256 -15.709 2.165 1.00 96.31 89 THR A N 1
ATOM 692 C CA . THR A 1 89 ? -8.550 -15.311 2.742 1.00 96.31 89 THR A CA 1
ATOM 693 C C . THR A 1 89 ? -8.860 -13.830 2.549 1.00 96.31 89 THR A C 1
ATOM 695 O O . THR A 1 89 ? -10.022 -13.444 2.616 1.00 96.31 89 THR A O 1
ATOM 698 N N . GLY A 1 90 ? -7.844 -12.994 2.321 1.00 95.44 90 GLY A N 1
ATOM 699 C CA . GLY A 1 90 ? -7.962 -11.536 2.333 1.00 95.44 90 GLY A CA 1
ATOM 700 C C . GLY A 1 90 ? -8.047 -10.938 3.742 1.00 95.44 90 GLY A C 1
ATOM 701 O O . GLY A 1 90 ? -8.155 -9.721 3.875 1.00 95.44 90 GLY A O 1
ATOM 702 N N . GLY A 1 91 ? -7.985 -11.762 4.796 1.00 97.06 91 GLY A N 1
ATOM 703 C CA . GLY A 1 91 ? -8.060 -11.306 6.181 1.00 97.06 91 GLY A CA 1
ATOM 704 C C . GLY A 1 91 ? -6.873 -10.415 6.551 1.00 97.06 91 GLY A C 1
ATOM 705 O O . GLY A 1 91 ? -5.717 -10.797 6.356 1.00 97.06 91 GLY A O 1
ATOM 706 N N . ILE A 1 92 ? -7.153 -9.231 7.099 1.00 98.00 92 ILE A N 1
ATOM 707 C CA . ILE A 1 92 ? -6.127 -8.298 7.575 1.00 98.00 92 ILE A CA 1
ATOM 708 C C . ILE A 1 92 ? -5.636 -8.755 8.951 1.00 98.00 92 ILE A C 1
ATOM 710 O O . ILE A 1 92 ? -6.369 -8.680 9.935 1.00 98.00 92 ILE A O 1
ATOM 714 N N . LEU A 1 93 ? -4.383 -9.203 9.012 1.00 98.12 93 LEU A N 1
ATOM 715 C CA . LEU A 1 93 ? -3.736 -9.689 10.232 1.00 98.12 93 LEU A CA 1
ATOM 716 C C . LEU A 1 93 ? -3.118 -8.544 11.041 1.00 98.12 93 LEU A C 1
ATOM 718 O O . LEU A 1 93 ? -3.053 -8.615 12.265 1.00 98.12 93 LEU A O 1
ATOM 722 N N . ALA A 1 94 ? -2.671 -7.487 10.361 1.00 98.31 94 ALA A N 1
ATOM 723 C CA . ALA A 1 94 ? -2.202 -6.262 10.993 1.00 98.31 94 ALA A CA 1
ATOM 724 C C . ALA A 1 94 ? -2.377 -5.049 10.071 1.00 98.31 94 ALA A C 1
ATOM 726 O O . ALA A 1 94 ? -2.143 -5.133 8.864 1.00 98.31 94 ALA A O 1
ATOM 727 N N . LEU A 1 95 ? -2.734 -3.905 10.651 1.00 97.81 95 LEU A N 1
ATOM 728 C CA . LEU A 1 95 ? -2.893 -2.620 9.975 1.00 97.81 95 LEU A CA 1
ATOM 729 C C . LEU A 1 95 ? -2.361 -1.508 10.879 1.00 97.81 95 LEU A C 1
ATOM 731 O O . LEU A 1 95 ? -2.993 -1.129 11.865 1.00 97.81 95 LEU A O 1
ATOM 735 N N . VAL A 1 96 ? -1.185 -0.982 10.550 1.00 97.88 96 VAL A N 1
ATOM 736 C CA . VAL A 1 96 ? -0.460 -0.009 11.373 1.00 97.88 96 VAL A CA 1
ATOM 737 C C . VAL A 1 96 ? -0.257 1.281 10.585 1.00 97.88 96 VAL A C 1
ATOM 739 O O . VAL A 1 96 ? 0.306 1.273 9.494 1.00 97.88 96 VAL A O 1
ATOM 742 N N . SER A 1 97 ? -0.674 2.407 11.163 1.00 97.12 97 SER A N 1
ATOM 743 C CA . SER A 1 97 ? -0.464 3.759 10.633 1.00 97.12 97 SER A CA 1
ATOM 744 C C . SER A 1 97 ? 0.220 4.608 11.701 1.00 97.12 97 SER A C 1
ATOM 746 O O . SER A 1 97 ? -0.275 4.691 12.823 1.00 97.12 97 SER A O 1
ATOM 748 N N . LEU A 1 98 ? 1.359 5.218 11.364 1.00 96.69 98 LEU A N 1
ATOM 749 C CA . LEU A 1 98 ? 2.180 6.018 12.272 1.00 96.69 98 LEU A CA 1
ATOM 750 C C . LEU A 1 98 ? 2.441 7.441 11.732 1.00 96.69 98 LEU A C 1
ATOM 752 O O . LEU A 1 98 ? 2.653 7.599 10.523 1.00 96.69 98 LEU A O 1
ATOM 756 N N . PRO A 1 99 ? 2.489 8.459 12.616 1.00 94.69 99 PRO A N 1
ATOM 757 C CA . PRO A 1 99 ? 2.238 8.373 14.060 1.00 94.69 99 PRO A CA 1
ATOM 758 C C . PRO A 1 99 ? 0.768 8.052 14.375 1.00 94.69 99 PRO A C 1
ATOM 760 O O . PRO A 1 99 ? -0.118 8.305 13.564 1.00 94.69 99 PRO A O 1
ATOM 763 N N . SER A 1 100 ? 0.543 7.437 15.536 1.00 91.50 100 SER A N 1
ATOM 764 C CA . SER A 1 100 ? -0.781 7.063 16.048 1.00 91.50 100 SER A CA 1
ATOM 765 C C . SER A 1 100 ? -1.069 7.828 17.344 1.00 91.50 100 SER A C 1
ATOM 767 O O . SER A 1 100 ? -0.227 8.586 17.825 1.00 91.50 100 SER A O 1
ATOM 769 N N . PHE A 1 101 ? -2.248 7.626 17.917 1.00 89.12 101 PHE A N 1
ATOM 770 C CA . PHE A 1 101 ? -2.709 8.255 19.151 1.00 89.12 101 PHE A CA 1
ATOM 771 C C . PHE A 1 101 ? -3.262 7.201 20.122 1.00 89.12 101 PHE A C 1
ATOM 773 O O . PHE A 1 101 ? -3.616 6.093 19.717 1.00 89.12 101 PHE A O 1
ATOM 780 N N . ASP A 1 102 ? -3.346 7.536 21.412 1.00 88.31 102 ASP A N 1
ATOM 781 C CA . ASP A 1 102 ? -3.974 6.654 22.400 1.00 88.31 102 ASP A CA 1
ATOM 782 C C . ASP A 1 102 ? -5.504 6.785 22.343 1.00 88.31 102 ASP A C 1
ATOM 784 O O . ASP A 1 102 ? -6.089 7.799 22.736 1.00 88.31 102 ASP A O 1
ATOM 788 N N . ASN A 1 103 ? -6.167 5.725 21.874 1.00 85.44 103 ASN A N 1
ATOM 789 C CA . ASN A 1 103 ? -7.626 5.643 21.794 1.00 85.44 103 ASN A CA 1
ATOM 790 C C . ASN A 1 103 ? -8.313 5.787 23.165 1.00 85.44 103 ASN A C 1
ATOM 792 O O . ASN A 1 103 ? -9.472 6.211 23.229 1.00 85.44 103 ASN A O 1
ATOM 796 N N . ASN A 1 104 ? -7.627 5.467 24.269 1.00 84.88 104 ASN A N 1
ATOM 797 C CA . ASN A 1 104 ? -8.203 5.547 25.612 1.00 84.88 104 ASN A CA 1
ATOM 798 C C . ASN A 1 104 ? -8.514 6.986 26.038 1.00 84.88 104 ASN A C 1
ATOM 800 O O . ASN A 1 104 ? -9.438 7.189 26.828 1.00 84.88 104 ASN A O 1
ATOM 804 N N . LEU A 1 105 ? -7.800 7.979 25.496 1.00 82.50 105 LEU A N 1
ATOM 805 C CA . LEU A 1 105 ? -8.027 9.394 25.807 1.00 82.50 105 LEU A CA 1
ATOM 806 C C . LEU A 1 105 ? -9.447 9.833 25.417 1.00 82.50 105 LEU A C 1
ATOM 808 O O . LEU A 1 105 ? -10.113 10.552 26.158 1.00 82.50 105 LEU A O 1
ATOM 812 N N . PHE A 1 106 ? -9.969 9.318 24.302 1.00 77.69 106 PHE A N 1
ATOM 813 C CA . PHE A 1 106 ? -11.331 9.613 23.849 1.00 77.69 106 PHE A CA 1
ATOM 814 C C . PHE A 1 106 ? -12.404 9.002 24.754 1.00 77.69 106 PHE A C 1
ATOM 816 O O . PHE A 1 106 ? -13.459 9.598 24.944 1.00 77.69 106 PHE A O 1
ATOM 823 N N . SER A 1 107 ? -12.127 7.838 25.345 1.00 73.94 107 SER A N 1
ATOM 824 C CA . SER A 1 107 ? -13.091 7.133 26.201 1.00 73.94 107 SER A CA 1
ATOM 825 C C . SER A 1 107 ? -13.144 7.697 27.626 1.00 73.94 107 SER A C 1
ATOM 827 O O . SER A 1 107 ? -14.181 7.613 28.276 1.00 73.94 107 SER A O 1
ATOM 829 N N . LYS A 1 108 ? -12.041 8.276 28.120 1.00 75.94 108 LYS A N 1
ATOM 830 C CA . LYS A 1 108 ? -11.918 8.791 29.498 1.00 75.94 108 LYS A CA 1
ATOM 831 C C . LYS A 1 108 ? -12.318 10.262 29.662 1.00 75.94 108 LYS A C 1
ATOM 833 O O . LYS A 1 108 ? -12.329 10.754 30.785 1.00 75.94 108 LYS A O 1
ATOM 838 N N . GLY A 1 109 ? -12.669 10.943 28.570 1.00 73.50 109 GLY A N 1
ATOM 839 C CA . GLY A 1 109 ? -12.943 12.380 28.567 1.00 73.50 109 GLY A CA 1
ATOM 840 C C . GLY A 1 109 ? -11.665 13.193 28.371 1.00 73.50 109 GLY A C 1
ATOM 841 O O . GLY A 1 109 ? -11.093 13.702 29.326 1.00 73.50 109 GLY A O 1
ATOM 842 N N . MET A 1 110 ? -11.242 13.310 27.113 1.00 81.44 110 MET A N 1
ATOM 843 C CA . MET A 1 110 ? -10.064 14.069 26.676 1.00 81.44 110 MET A CA 1
ATOM 844 C C . MET A 1 110 ? -10.170 15.566 27.018 1.00 81.44 110 MET A C 1
ATOM 846 O O . MET A 1 110 ? -11.238 16.168 26.838 1.00 81.44 110 MET A O 1
ATOM 850 N N . SER A 1 111 ? -9.075 16.189 27.458 1.00 84.81 111 SER A N 1
ATOM 851 C CA . SER A 1 111 ? -9.003 17.645 27.653 1.00 84.81 111 SER A CA 1
ATOM 852 C C . SER A 1 111 ? -9.021 18.394 26.310 1.00 84.81 111 SER A C 1
ATOM 854 O O . SER A 1 111 ? -8.859 17.799 25.243 1.00 84.81 111 SER A O 1
ATOM 856 N N . GLU A 1 112 ? -9.283 19.703 26.317 1.00 85.38 112 GLU A N 1
ATOM 857 C CA . GLU A 1 112 ? -9.191 20.488 25.073 1.00 85.38 112 GLU A CA 1
ATOM 858 C C . GLU A 1 112 ? -7.747 20.584 24.575 1.00 85.38 112 GLU A C 1
ATOM 860 O O . GLU A 1 112 ? -7.509 20.496 23.373 1.00 85.38 112 GLU A O 1
ATOM 865 N N . GLU A 1 113 ? -6.781 20.671 25.488 1.00 87.06 113 GLU A N 1
ATOM 866 C CA . GLU A 1 113 ? -5.355 20.712 25.171 1.00 87.06 113 GLU A CA 1
ATOM 867 C C . GLU A 1 113 ? -4.873 19.405 24.528 1.00 87.06 113 GLU A C 1
ATOM 869 O O . GLU A 1 113 ? -4.155 19.445 23.531 1.00 87.06 113 GLU A O 1
ATOM 874 N N . GLU A 1 114 ? -5.285 18.248 25.057 1.00 86.81 114 GLU A N 1
ATOM 875 C CA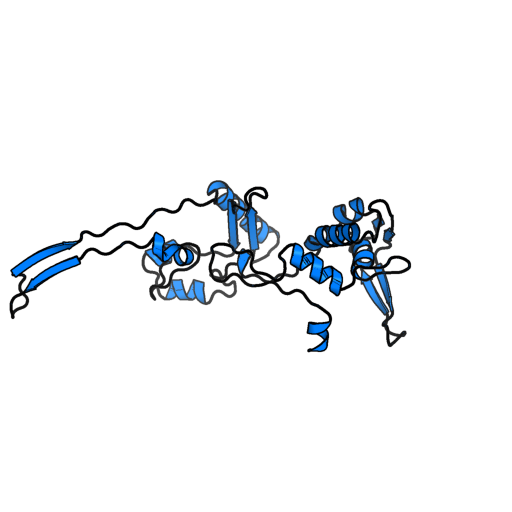 . GLU A 1 114 ? -4.966 16.935 24.477 1.00 86.81 114 GLU A CA 1
ATOM 876 C C . GLU A 1 114 ? -5.566 16.780 23.072 1.00 86.81 114 GLU A C 1
ATOM 878 O O . GLU A 1 114 ? -4.907 16.286 22.152 1.00 86.81 114 GLU A O 1
ATOM 883 N N . TRP A 1 115 ? -6.807 17.240 22.886 1.00 87.69 115 TRP A N 1
ATOM 884 C CA . TRP A 1 115 ? -7.446 17.248 21.572 1.00 87.69 115 TRP A CA 1
ATOM 885 C C . TRP A 1 115 ? -6.693 18.142 20.592 1.00 87.69 115 TRP A C 1
ATOM 887 O O . TRP A 1 115 ? -6.421 17.726 19.465 1.00 87.69 115 TRP A O 1
ATOM 897 N N . ASP A 1 116 ? -6.324 19.347 21.018 1.00 88.75 116 ASP A N 1
ATOM 898 C CA . ASP A 1 116 ? -5.587 20.293 20.191 1.00 88.75 116 ASP A CA 1
ATOM 899 C C . ASP A 1 116 ? -4.209 19.760 19.798 1.00 88.75 116 ASP A C 1
ATOM 901 O O . ASP A 1 116 ? -3.814 19.929 18.644 1.00 88.75 116 ASP A O 1
ATOM 905 N N . GLN A 1 117 ? -3.509 19.065 20.700 1.00 88.81 117 GLN A N 1
ATOM 906 C CA . GLN A 1 117 ? -2.238 18.406 20.388 1.00 88.81 117 GLN A CA 1
ATOM 907 C C . GLN A 1 117 ? -2.393 17.382 19.263 1.00 88.81 117 GLN A C 1
ATOM 909 O O . GLN A 1 117 ? -1.601 17.395 18.330 1.00 88.81 117 GLN A O 1
ATOM 914 N N . ILE A 1 118 ? -3.425 16.536 19.308 1.00 89.38 118 ILE A N 1
ATOM 915 C CA . ILE A 1 118 ? -3.661 15.495 18.294 1.00 89.38 118 ILE A CA 1
ATOM 916 C C . ILE A 1 118 ? -4.172 16.099 16.979 1.00 89.38 118 ILE A C 1
ATOM 918 O O . ILE A 1 118 ? -3.770 15.684 15.891 1.00 89.38 118 ILE A O 1
ATOM 922 N N . ASN A 1 119 ? -5.091 17.061 17.062 1.00 88.19 119 ASN A N 1
ATOM 923 C CA . ASN A 1 119 ? -5.788 17.613 15.905 1.00 88.19 119 ASN A CA 1
ATOM 924 C C . ASN A 1 119 ? -4.932 18.618 15.116 1.00 88.19 119 ASN A C 1
ATOM 926 O O . ASN A 1 119 ? -5.064 18.702 13.896 1.00 88.19 119 ASN A O 1
ATOM 930 N N . LYS A 1 120 ? -4.059 19.376 15.794 1.00 92.12 120 LYS A N 1
ATOM 931 C CA . LYS A 1 120 ? -3.155 20.357 15.164 1.00 92.12 120 LYS A CA 1
ATOM 932 C C . LYS A 1 120 ? -1.773 19.782 14.848 1.00 92.12 120 LYS A C 1
ATOM 934 O O . LYS A 1 120 ? -0.941 20.508 14.306 1.00 92.12 120 LYS A O 1
ATOM 939 N N . ASP A 1 121 ? -1.527 18.509 15.155 1.00 93.62 121 ASP A N 1
ATOM 940 C CA . ASP A 1 121 ? -0.272 17.841 14.818 1.00 93.62 121 ASP A CA 1
ATOM 941 C C . ASP A 1 121 ? -0.056 17.857 13.285 1.00 93.62 121 ASP A C 1
ATOM 943 O O . ASP A 1 121 ? -0.886 17.317 12.535 1.00 93.62 121 ASP A O 1
ATOM 947 N N . PRO A 1 122 ? 1.048 18.449 12.783 1.00 94.38 122 PRO A N 1
ATOM 948 C CA . PRO A 1 122 ? 1.354 18.472 11.352 1.00 94.38 122 PRO A CA 1
ATOM 949 C C . PRO A 1 122 ? 1.515 17.066 10.758 1.00 94.38 122 PRO A C 1
ATOM 951 O O . PRO A 1 122 ? 1.267 16.867 9.565 1.00 94.38 122 PRO A O 1
ATOM 954 N N . LEU A 1 123 ? 1.870 16.078 11.584 1.00 94.19 123 LEU A N 1
ATOM 955 C CA . LEU A 1 123 ? 1.980 14.675 11.220 1.00 94.19 123 LEU A CA 1
ATOM 956 C C . LEU A 1 123 ? 0.637 13.945 11.246 1.00 94.19 123 LEU A C 1
ATOM 958 O O . LEU A 1 123 ? 0.628 12.739 11.038 1.00 94.19 123 LEU A O 1
ATOM 962 N N . LYS A 1 124 ? -0.506 14.607 11.452 1.00 93.81 124 LYS A N 1
ATOM 963 C CA . LYS A 1 124 ? -1.855 14.040 11.238 1.00 93.81 124 LYS A CA 1
ATOM 964 C C . LYS A 1 124 ? -2.023 12.604 11.789 1.00 93.81 124 LYS A C 1
ATOM 966 O O . LYS A 1 124 ? -2.231 11.670 11.004 1.00 93.81 124 LYS A O 1
ATOM 971 N N . PRO A 1 125 ? -1.936 12.385 13.109 1.00 92.50 125 PRO A N 1
ATOM 972 C CA . PRO A 1 125 ? -2.049 11.056 13.717 1.00 92.50 125 PRO A CA 1
ATOM 973 C C . PRO A 1 125 ? -3.442 10.424 13.552 1.00 92.50 125 PRO A C 1
ATOM 975 O O . PRO A 1 125 ? -3.580 9.206 13.554 1.00 92.50 125 PRO A O 1
ATOM 978 N N . LEU A 1 126 ? -4.486 11.237 13.342 1.00 90.94 126 LEU A N 1
ATOM 979 C CA . LEU A 1 126 ? -5.848 10.760 13.057 1.00 90.94 126 LEU A CA 1
ATOM 980 C C . LEU A 1 126 ? -6.022 10.213 11.628 1.00 90.94 126 LEU A C 1
ATOM 982 O O . LEU A 1 126 ? -7.057 9.623 11.321 1.00 90.94 126 LEU A O 1
ATOM 986 N N . PHE A 1 127 ? -5.054 10.445 10.737 1.00 92.38 127 PHE A N 1
ATOM 987 C CA . PHE A 1 127 ? -5.127 10.032 9.340 1.00 92.38 127 PHE A CA 1
ATOM 988 C C . PHE A 1 127 ? -4.632 8.593 9.174 1.00 92.38 127 PHE A C 1
ATOM 990 O O . PHE A 1 127 ? -3.459 8.295 9.421 1.00 92.38 127 PHE A O 1
ATOM 997 N N . ASN A 1 128 ? -5.519 7.705 8.714 1.00 94.62 128 ASN A N 1
ATOM 998 C CA . ASN A 1 128 ? -5.158 6.326 8.412 1.00 94.62 128 ASN A CA 1
ATOM 999 C C . ASN A 1 128 ? -4.420 6.244 7.070 1.00 94.62 128 ASN A C 1
ATOM 1001 O O . ASN A 1 128 ? -5.014 6.209 5.994 1.00 94.62 128 ASN A O 1
ATOM 1005 N N . ARG A 1 129 ? -3.095 6.173 7.149 1.00 96.06 129 ARG A N 1
ATOM 1006 C CA . ARG A 1 129 ? -2.203 6.148 5.986 1.00 96.06 129 ARG A CA 1
ATOM 1007 C C . ARG A 1 129 ? -2.326 4.888 5.144 1.00 96.06 129 ARG A C 1
ATOM 1009 O O . ARG A 1 129 ? -1.992 4.938 3.969 1.00 96.06 129 ARG A O 1
ATOM 1016 N N . VAL A 1 130 ? -2.800 3.784 5.721 1.00 96.25 130 VAL A N 1
ATOM 1017 C CA . VAL A 1 130 ? -2.909 2.509 5.000 1.00 96.25 130 VAL A CA 1
ATOM 1018 C C . VAL A 1 130 ? -4.010 2.573 3.941 1.00 96.25 130 VAL A C 1
ATOM 1020 O O . VAL A 1 130 ? -3.796 2.107 2.830 1.00 96.25 130 VAL A O 1
ATOM 1023 N N . ILE A 1 131 ? -5.163 3.164 4.272 1.00 95.94 131 ILE A N 1
ATOM 1024 C CA . ILE A 1 131 ? -6.361 3.143 3.408 1.00 95.94 131 ILE A CA 1
ATOM 1025 C C . ILE A 1 131 ? -6.660 4.489 2.746 1.00 95.94 131 ILE A C 1
ATOM 1027 O O . ILE A 1 131 ? -7.366 4.547 1.746 1.00 95.94 131 ILE A O 1
ATOM 1031 N N . SER A 1 132 ? -6.169 5.588 3.318 1.00 94.69 132 SER A N 1
ATOM 1032 C CA . SER A 1 132 ? -6.454 6.938 2.821 1.00 94.69 132 SER A CA 1
ATOM 1033 C C . SER A 1 132 ? -5.240 7.582 2.145 1.00 94.69 132 SER A C 1
ATOM 1035 O O . SER A 1 132 ? -5.366 8.644 1.539 1.00 94.69 132 SER A O 1
ATOM 1037 N N . GLY A 1 133 ? -4.049 6.989 2.283 1.00 91.75 133 GLY A N 1
ATOM 1038 C CA . GLY A 1 133 ? -2.801 7.541 1.768 1.00 91.75 133 GLY A CA 1
ATOM 1039 C C . GLY A 1 133 ? -2.617 7.308 0.268 1.00 91.75 133 GLY A C 1
ATOM 1040 O O . GLY A 1 133 ? -2.600 6.173 -0.194 1.00 91.75 133 GLY A O 1
ATOM 1041 N N . GLY A 1 134 ? -2.421 8.388 -0.492 1.00 90.81 134 GLY A N 1
ATOM 1042 C CA . GLY A 1 134 ? -2.005 8.322 -1.893 1.00 90.81 134 GLY A CA 1
ATOM 1043 C C . GLY A 1 134 ? -0.486 8.427 -2.013 1.00 90.81 134 GLY A C 1
ATOM 1044 O O . GLY A 1 134 ? 0.078 9.482 -1.723 1.00 90.81 134 GLY A O 1
ATOM 1045 N N . TYR A 1 135 ? 0.174 7.356 -2.458 1.00 92.12 135 TYR A N 1
ATOM 1046 C CA . TYR A 1 135 ? 1.632 7.304 -2.601 1.00 92.12 135 TYR A CA 1
ATOM 1047 C C . TYR A 1 135 ? 2.040 6.869 -4.010 1.00 92.12 135 TYR A C 1
ATOM 1049 O O . TYR A 1 135 ? 1.395 5.992 -4.589 1.00 92.12 135 TYR A O 1
ATOM 1057 N N . PRO A 1 136 ? 3.142 7.408 -4.564 1.00 92.56 136 PRO A N 1
ATOM 1058 C CA . PRO A 1 136 ? 3.770 6.815 -5.731 1.00 92.56 136 PRO A CA 1
ATOM 1059 C C . PRO A 1 136 ? 4.184 5.383 -5.406 1.00 92.56 136 PRO A C 1
ATOM 1061 O O . PRO A 1 136 ? 4.870 5.124 -4.420 1.00 92.56 136 PRO A O 1
ATOM 1064 N N . THR A 1 137 ? 3.806 4.445 -6.258 1.00 92.81 137 THR A N 1
ATOM 1065 C CA . THR A 1 137 ? 4.016 3.017 -5.981 1.00 92.81 137 THR A CA 1
ATOM 1066 C C . THR A 1 137 ? 5.453 2.573 -6.213 1.00 92.81 137 THR A C 1
ATOM 1068 O O . THR A 1 137 ? 5.863 1.488 -5.797 1.00 92.81 137 THR A O 1
ATOM 1071 N N . GLY A 1 138 ? 6.231 3.410 -6.902 1.00 93.31 138 GLY A N 1
ATOM 1072 C CA . GLY A 1 138 ? 7.610 3.127 -7.258 1.00 93.31 138 GLY A CA 1
ATOM 1073 C C . GLY A 1 138 ? 7.738 1.784 -7.974 1.00 93.31 138 GLY A C 1
ATOM 1074 O O . GLY A 1 138 ? 6.905 1.399 -8.794 1.00 93.31 138 GLY A O 1
ATOM 1075 N N . SER A 1 139 ? 8.791 1.044 -7.639 1.00 96.44 139 SER A N 1
ATOM 1076 C CA . SER A 1 139 ? 9.090 -0.243 -8.274 1.00 96.44 139 SER A CA 1
ATOM 1077 C C . SER A 1 139 ? 8.138 -1.381 -7.890 1.00 96.44 139 SER A C 1
ATOM 1079 O O . SER A 1 139 ? 8.185 -2.422 -8.540 1.00 96.44 139 SER A O 1
ATOM 1081 N N . ALA A 1 140 ? 7.255 -1.206 -6.898 1.00 95.75 140 ALA A N 1
ATOM 1082 C CA . ALA A 1 140 ? 6.319 -2.253 -6.477 1.00 95.75 140 ALA A CA 1
ATOM 1083 C C . ALA A 1 140 ? 5.318 -2.648 -7.581 1.00 95.75 140 ALA A C 1
ATOM 1085 O O . ALA A 1 140 ? 4.782 -3.749 -7.559 1.00 95.75 140 ALA A O 1
ATOM 1086 N N . ILE A 1 141 ? 5.112 -1.785 -8.582 1.00 96.38 141 ILE A N 1
ATOM 1087 C CA . ILE A 1 141 ? 4.217 -2.044 -9.721 1.00 96.38 141 ILE A CA 1
ATOM 1088 C C . ILE A 1 141 ? 4.812 -3.009 -10.760 1.00 96.38 141 ILE A C 1
ATOM 1090 O O . ILE A 1 141 ? 4.089 -3.601 -11.556 1.00 96.38 141 ILE A O 1
ATOM 1094 N N . LYS A 1 142 ? 6.139 -3.180 -10.777 1.00 97.75 142 LYS A N 1
ATOM 1095 C CA . LYS A 1 142 ? 6.872 -3.906 -11.826 1.00 97.75 142 LYS A CA 1
ATOM 1096 C C . LYS A 1 142 ? 6.371 -5.341 -12.061 1.00 97.75 142 LYS A C 1
ATOM 1098 O O . LYS A 1 142 ? 6.184 -5.694 -13.224 1.00 97.75 142 LYS A O 1
ATOM 1103 N N . PRO A 1 143 ? 6.084 -6.163 -11.032 1.00 97.62 143 PRO A N 1
ATOM 1104 C CA . PRO A 1 143 ? 5.519 -7.496 -11.251 1.00 97.62 143 PRO A CA 1
ATOM 1105 C C . PRO A 1 143 ? 4.170 -7.485 -11.989 1.00 97.62 143 PRO A C 1
ATOM 1107 O O . PRO A 1 143 ? 3.917 -8.373 -12.802 1.00 97.62 143 PRO A O 1
ATOM 1110 N N . LEU A 1 144 ? 3.329 -6.467 -11.770 1.00 97.62 144 LEU A N 1
ATOM 1111 C CA . LEU A 1 144 ? 2.031 -6.328 -12.443 1.00 97.62 144 LEU A CA 1
ATOM 1112 C C . LEU A 1 144 ? 2.238 -5.981 -13.922 1.00 97.62 144 LEU A C 1
ATOM 1114 O O . LEU A 1 144 ? 1.612 -6.579 -14.791 1.00 97.62 144 LEU A O 1
ATOM 1118 N N . ILE A 1 145 ? 3.182 -5.080 -14.216 1.00 97.81 145 ILE A N 1
ATOM 1119 C CA . ILE A 1 145 ? 3.557 -4.724 -15.594 1.00 97.81 145 ILE A CA 1
ATOM 1120 C C . ILE A 1 145 ? 4.171 -5.920 -16.333 1.00 97.81 145 ILE A C 1
ATOM 1122 O O . ILE A 1 145 ? 3.860 -6.150 -17.498 1.00 97.81 145 ILE A O 1
ATOM 1126 N N . ALA A 1 146 ? 5.017 -6.706 -15.661 1.00 97.94 146 ALA A N 1
ATOM 1127 C CA . ALA A 1 146 ? 5.571 -7.931 -16.231 1.00 97.94 146 ALA A CA 1
ATOM 1128 C C . ALA A 1 146 ? 4.466 -8.945 -16.561 1.00 97.94 146 ALA A C 1
ATOM 1130 O O . ALA A 1 146 ? 4.464 -9.502 -17.654 1.00 97.94 146 ALA A O 1
ATOM 1131 N N . SER A 1 147 ? 3.506 -9.132 -15.651 1.00 97.81 147 SER A N 1
ATOM 1132 C CA . SER A 1 147 ? 2.363 -10.032 -15.857 1.00 97.81 147 SER A CA 1
ATOM 1133 C C . SER A 1 147 ? 1.503 -9.585 -17.042 1.00 97.81 147 SER A C 1
ATOM 1135 O O . SER A 1 147 ? 1.188 -10.397 -17.902 1.00 97.81 147 SER A O 1
ATOM 1137 N N . ALA A 1 148 ? 1.211 -8.285 -17.146 1.00 97.94 148 ALA A N 1
ATOM 1138 C CA . ALA A 1 148 ? 0.489 -7.711 -18.281 1.00 97.94 148 ALA A CA 1
ATOM 1139 C C . ALA A 1 148 ? 1.215 -7.933 -19.620 1.00 97.94 148 ALA A C 1
ATOM 1141 O O . ALA A 1 148 ? 0.590 -8.282 -20.614 1.00 97.94 148 ALA A O 1
ATOM 1142 N N . ALA A 1 149 ? 2.540 -7.759 -19.655 1.00 97.56 149 ALA A N 1
ATOM 1143 C CA . ALA A 1 149 ? 3.328 -7.975 -20.869 1.00 97.56 149 ALA A CA 1
ATOM 1144 C C . ALA A 1 149 ? 3.375 -9.451 -21.301 1.00 97.56 149 ALA A C 1
ATOM 1146 O O . ALA A 1 149 ? 3.471 -9.726 -22.496 1.00 97.56 149 ALA A O 1
ATOM 1147 N N . LEU A 1 150 ? 3.320 -10.385 -20.344 1.00 97.44 150 LEU A N 1
ATOM 1148 C CA . LEU A 1 150 ? 3.214 -11.816 -20.632 1.00 97.44 150 LEU A CA 1
ATOM 1149 C C . LEU A 1 150 ? 1.824 -12.185 -21.155 1.00 97.44 150 LEU A C 1
ATOM 1151 O O . LEU A 1 150 ? 1.740 -12.930 -22.123 1.00 97.44 150 LEU A O 1
ATOM 1155 N N . GLU A 1 151 ? 0.765 -11.649 -20.545 1.00 97.81 151 GLU A N 1
ATOM 1156 C CA . GLU A 1 151 ? -0.623 -11.901 -20.959 1.00 97.81 151 GLU A CA 1
ATOM 1157 C C . GLU A 1 151 ? -0.907 -11.367 -22.370 1.00 97.81 151 GLU A C 1
ATOM 1159 O O . GLU A 1 151 ? -1.602 -11.996 -23.157 1.00 97.8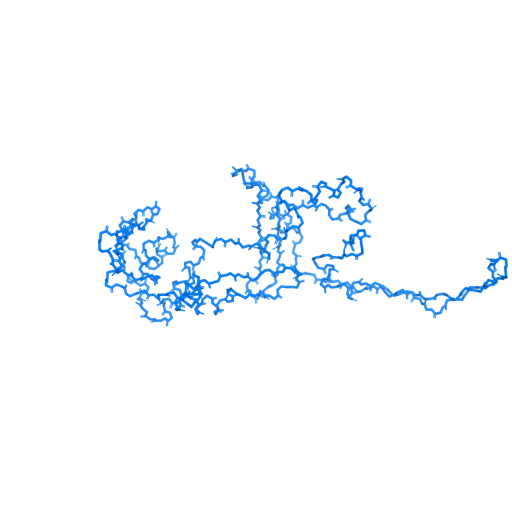1 151 GLU A O 1
ATOM 1164 N N . GLU A 1 152 ? -0.315 -10.227 -22.728 1.00 97.31 152 GLU A N 1
ATOM 1165 C CA . GLU A 1 152 ? -0.388 -9.671 -24.085 1.00 97.31 152 GLU A CA 1
ATOM 1166 C C . GLU A 1 152 ? 0.571 -10.364 -25.077 1.00 97.31 152 GLU A C 1
ATOM 1168 O O . GLU A 1 152 ? 0.715 -9.895 -26.205 1.00 97.31 152 GLU A O 1
ATOM 1173 N N . GLU A 1 153 ? 1.270 -11.429 -24.657 1.00 96.31 153 GLU A N 1
ATOM 1174 C CA . GLU A 1 153 ? 2.258 -12.191 -25.441 1.00 96.31 153 GLU A CA 1
ATOM 1175 C C . GLU A 1 153 ? 3.362 -11.321 -26.084 1.00 96.31 153 GLU A C 1
ATOM 1177 O O . GLU A 1 153 ? 4.011 -11.698 -27.061 1.00 96.31 153 GLU A O 1
ATOM 1182 N N . MET A 1 154 ? 3.629 -10.144 -25.510 1.00 94.56 154 MET A N 1
ATOM 1183 C CA . MET A 1 154 ? 4.519 -9.126 -26.089 1.00 94.56 154 MET A CA 1
ATOM 1184 C C . MET A 1 154 ? 6.004 -9.456 -25.949 1.00 94.56 154 MET A C 1
ATOM 1186 O O . MET A 1 154 ? 6.865 -8.857 -26.606 1.00 94.56 154 MET A O 1
ATOM 1190 N N . ILE A 1 155 ? 6.331 -10.353 -25.023 1.00 95.31 155 ILE A N 1
ATOM 1191 C CA . ILE A 1 155 ? 7.702 -10.730 -24.721 1.00 95.31 155 ILE A CA 1
ATOM 1192 C C . ILE A 1 155 ? 7.756 -12.138 -24.132 1.00 95.31 155 ILE A C 1
ATOM 1194 O O . ILE A 1 155 ? 6.974 -12.505 -23.259 1.00 95.31 155 ILE A O 1
ATOM 1198 N N . SER A 1 156 ? 8.744 -12.925 -24.557 1.00 96.31 156 SER A N 1
ATOM 1199 C CA . SER A 1 156 ? 9.100 -14.158 -23.853 1.00 96.31 156 SER A CA 1
ATOM 1200 C C . SER A 1 156 ? 9.815 -13.816 -22.538 1.00 96.31 156 SER A C 1
ATOM 1202 O O . SER A 1 156 ? 10.724 -12.982 -22.547 1.00 96.31 156 SER A O 1
ATOM 1204 N N . PRO A 1 157 ? 9.529 -14.506 -21.419 1.00 96.06 157 PRO A N 1
ATOM 1205 C CA . PRO A 1 157 ? 10.231 -14.273 -20.156 1.00 96.06 157 PRO A CA 1
ATOM 1206 C C . PRO A 1 157 ? 11.744 -14.560 -20.230 1.00 96.06 157 PRO A C 1
ATOM 1208 O O . PRO A 1 157 ? 12.491 -14.124 -19.352 1.00 96.06 157 PRO A O 1
ATOM 1211 N N . GLN A 1 158 ? 12.205 -15.273 -21.267 1.00 97.50 158 GLN A N 1
ATOM 1212 C CA . GLN A 1 158 ? 13.617 -15.545 -21.548 1.00 97.50 158 GLN A CA 1
ATOM 1213 C C . GLN A 1 158 ? 14.270 -14.514 -22.482 1.00 97.50 158 GLN A C 1
ATOM 1215 O O . GLN A 1 158 ? 15.501 -14.521 -22.599 1.00 97.50 158 GLN A O 1
ATOM 1220 N N . LYS A 1 159 ? 13.496 -13.636 -23.147 1.00 96.38 159 LYS A N 1
ATOM 1221 C CA . LYS A 1 159 ? 14.059 -12.564 -23.983 1.00 96.38 159 LYS A CA 1
ATOM 1222 C C . LYS A 1 159 ? 14.930 -11.678 -23.098 1.00 96.38 159 LYS A C 1
ATOM 1224 O O . LYS A 1 159 ? 14.513 -11.237 -22.029 1.00 96.38 159 LYS A O 1
ATOM 1229 N N . LYS A 1 160 ? 16.160 -11.432 -23.546 1.00 97.44 160 LYS A N 1
ATOM 1230 C CA . LYS A 1 160 ? 17.101 -10.563 -22.843 1.00 97.44 160 LYS A CA 1
ATOM 1231 C C . LYS A 1 160 ? 17.112 -9.189 -23.487 1.00 97.44 160 LYS A C 1
ATOM 1233 O O . LYS A 1 160 ? 17.211 -9.081 -24.704 1.00 97.44 160 LYS A O 1
ATOM 1238 N N . ILE A 1 161 ? 17.087 -8.161 -22.651 1.00 97.00 161 ILE A N 1
ATOM 1239 C CA . ILE A 1 161 ? 17.266 -6.766 -23.049 1.00 97.00 161 ILE A CA 1
ATOM 1240 C C . ILE A 1 161 ? 18.600 -6.286 -22.483 1.00 97.00 161 ILE A C 1
ATOM 1242 O O . ILE A 1 161 ? 18.925 -6.552 -21.320 1.00 97.00 161 ILE A O 1
ATOM 1246 N N . ASN A 1 162 ? 19.400 -5.610 -23.307 1.00 96.94 162 ASN A N 1
ATOM 1247 C CA . ASN A 1 162 ? 20.669 -5.041 -22.870 1.00 96.94 162 ASN A CA 1
ATOM 1248 C C . ASN A 1 162 ? 20.426 -3.735 -22.101 1.00 96.94 162 ASN A C 1
ATOM 1250 O O . ASN A 1 162 ? 20.216 -2.678 -22.688 1.00 96.94 162 ASN A O 1
ATOM 1254 N N . CYS A 1 163 ? 20.451 -3.811 -20.775 1.00 96.69 163 CYS A N 1
ATOM 1255 C CA . CYS A 1 163 ? 20.139 -2.691 -19.898 1.00 96.69 163 CYS A CA 1
ATOM 1256 C C . CYS A 1 163 ? 21.414 -1.910 -19.545 1.00 96.69 163 CYS A C 1
ATOM 1258 O O . CYS A 1 163 ? 22.108 -2.234 -18.577 1.00 96.69 163 CYS A O 1
ATOM 1260 N N . GLN A 1 164 ? 21.723 -0.877 -20.335 1.00 95.56 164 GLN A N 1
ATOM 1261 C CA . GLN A 1 164 ? 22.956 -0.080 -20.219 1.00 95.56 164 GLN A CA 1
ATOM 1262 C C . GLN A 1 164 ? 22.904 1.046 -19.168 1.00 95.56 164 GLN A C 1
ATOM 1264 O O . GLN A 1 164 ? 23.834 1.838 -19.066 1.00 95.56 164 GLN A O 1
ATOM 1269 N N . GLY A 1 165 ? 21.861 1.089 -18.336 1.00 96.19 165 GLY A N 1
ATOM 1270 C CA . GLY A 1 165 ? 21.719 2.066 -17.250 1.00 96.19 165 GLY A CA 1
ATOM 1271 C C . GLY A 1 165 ? 20.943 3.332 -17.621 1.00 96.19 165 GLY A C 1
ATOM 1272 O O . GLY A 1 165 ? 20.612 4.106 -16.732 1.00 96.19 165 GLY A O 1
ATOM 1273 N N . GLN A 1 166 ? 20.598 3.538 -18.893 1.00 97.19 166 GLN A N 1
ATOM 1274 C CA . GLN A 1 166 ? 19.626 4.547 -19.317 1.00 97.19 166 GLN A CA 1
ATOM 1275 C C . GLN A 1 166 ? 19.015 4.198 -20.677 1.00 97.19 166 GLN A C 1
ATOM 1277 O O . GLN A 1 166 ? 19.542 3.343 -21.389 1.00 97.19 166 GLN A O 1
ATOM 1282 N N . ILE A 1 167 ? 17.924 4.877 -21.025 1.00 96.69 167 ILE A N 1
ATOM 1283 C CA . ILE A 1 167 ? 17.429 5.003 -22.399 1.00 96.69 167 ILE A CA 1
ATOM 1284 C C . ILE A 1 167 ? 17.281 6.482 -22.756 1.00 96.69 167 ILE A C 1
ATOM 1286 O O . ILE A 1 167 ? 17.058 7.320 -21.877 1.00 96.69 167 ILE A O 1
ATOM 1290 N N . GLU A 1 168 ? 17.375 6.782 -24.045 1.00 96.12 168 GLU A N 1
ATOM 1291 C CA . GLU A 1 168 ? 17.224 8.129 -24.594 1.00 96.12 168 GLU A CA 1
ATOM 1292 C C . GLU A 1 168 ? 16.043 8.140 -25.554 1.00 96.12 168 GLU A C 1
ATOM 1294 O O . GLU A 1 168 ? 16.058 7.434 -26.559 1.00 96.12 168 GLU A O 1
ATOM 1299 N N . VAL A 1 169 ? 14.997 8.890 -25.211 1.00 94.56 169 VAL A N 1
ATOM 1300 C CA . VAL A 1 169 ? 13.752 8.962 -25.979 1.00 94.56 169 VAL A CA 1
ATOM 1301 C C . VAL A 1 169 ? 13.639 10.350 -26.586 1.00 94.56 169 VAL A C 1
ATOM 1303 O O . VAL A 1 169 ? 13.484 11.338 -25.867 1.00 94.56 169 VAL A O 1
ATOM 1306 N N . GLU A 1 170 ? 13.703 10.420 -27.909 1.00 92.88 170 GLU A N 1
ATOM 1307 C CA . GLU A 1 170 ? 13.500 11.657 -28.661 1.00 92.88 170 GLU A CA 1
ATOM 1308 C C . GLU A 1 170 ? 12.042 12.124 -28.555 1.00 92.88 170 GLU A C 1
ATOM 1310 O O . GLU A 1 170 ? 11.095 11.329 -28.599 1.00 92.88 170 GLU A O 1
ATOM 1315 N N . HIS A 1 171 ? 11.839 13.431 -28.403 1.00 92.00 171 HIS A N 1
ATOM 1316 C CA . HIS A 1 171 ? 10.503 14.001 -28.368 1.00 92.00 171 HIS A CA 1
ATOM 1317 C C . HIS A 1 171 ? 9.849 13.923 -29.753 1.00 92.00 171 HIS A C 1
ATOM 1319 O O . HIS A 1 171 ? 10.400 14.342 -30.767 1.00 92.00 171 HIS A O 1
ATOM 1325 N N . LYS A 1 172 ? 8.604 13.439 -29.784 1.00 88.31 172 LYS A N 1
ATOM 1326 C CA . LYS A 1 172 ? 7.878 13.131 -31.026 1.00 88.31 172 LYS A CA 1
ATOM 1327 C C . LYS A 1 172 ? 7.737 14.312 -32.000 1.00 88.31 172 LYS A C 1
ATOM 1329 O O . LYS A 1 172 ? 7.639 14.082 -33.201 1.00 88.31 172 LYS A O 1
ATOM 1334 N N . TYR A 1 173 ? 7.655 15.543 -31.497 1.00 91.19 173 TYR A N 1
ATOM 1335 C CA . TYR A 1 173 ? 7.421 16.742 -32.320 1.00 91.19 173 TYR A CA 1
ATOM 1336 C C . TYR A 1 173 ? 8.629 17.674 -32.409 1.00 91.19 173 TYR A C 1
ATOM 1338 O O . TYR A 1 173 ? 8.576 18.646 -33.154 1.00 91.19 173 TYR A O 1
ATOM 1346 N N . ASP A 1 174 ? 9.682 17.404 -31.638 1.00 92.50 174 ASP A N 1
ATOM 1347 C CA . ASP A 1 174 ? 10.861 18.262 -31.563 1.00 92.50 174 ASP A CA 1
ATOM 1348 C C . ASP A 1 174 ? 12.108 17.389 -31.352 1.00 92.50 174 ASP A C 1
ATOM 1350 O O . ASP A 1 174 ? 12.399 17.013 -30.217 1.00 92.50 174 ASP A O 1
ATOM 1354 N N . PRO A 1 175 ? 12.822 17.025 -32.430 1.00 89.19 175 PRO A N 1
ATOM 1355 C CA . PRO A 1 175 ? 13.981 16.138 -32.356 1.00 89.19 175 PRO A CA 1
ATOM 1356 C C . PRO A 1 175 ? 15.154 16.709 -31.549 1.00 89.19 175 PRO A C 1
ATOM 1358 O O . PRO A 1 175 ? 16.050 15.957 -31.176 1.00 89.19 175 PRO A O 1
ATOM 1361 N N . GLU A 1 176 ? 15.177 18.019 -31.273 1.00 93.19 176 GLU A N 1
ATOM 1362 C CA . GLU A 1 176 ? 16.223 18.628 -30.443 1.00 93.19 176 GLU A CA 1
ATOM 1363 C C . GLU A 1 176 ? 16.045 18.285 -28.955 1.00 93.19 176 GLU A C 1
ATOM 1365 O O . GLU A 1 176 ? 16.988 18.387 -28.165 1.00 93.19 176 GLU A O 1
ATOM 1370 N N . ILE A 1 177 ? 14.849 17.835 -28.559 1.00 93.88 177 ILE A N 1
ATOM 1371 C CA . ILE A 1 177 ? 14.538 17.449 -27.185 1.00 93.88 177 ILE A CA 1
ATOM 1372 C C . ILE A 1 177 ? 14.722 15.938 -27.019 1.00 93.88 177 ILE A C 1
ATOM 1374 O O . ILE A 1 177 ? 13.941 15.132 -27.526 1.00 93.88 177 ILE A O 1
ATOM 1378 N N . ILE A 1 178 ? 15.718 15.555 -26.215 1.00 94.56 178 ILE A N 1
ATOM 1379 C CA . ILE A 1 178 ? 15.999 14.162 -25.842 1.00 94.56 178 ILE A CA 1
ATOM 1380 C C . ILE A 1 178 ? 15.719 13.968 -24.349 1.00 94.56 178 ILE A C 1
ATOM 1382 O O . ILE A 1 178 ? 16.334 14.609 -23.494 1.00 94.56 178 ILE A O 1
ATOM 1386 N N . TYR A 1 179 ? 14.809 13.052 -24.016 1.00 95.25 179 TYR A N 1
ATOM 1387 C CA . TYR A 1 179 ? 14.545 12.652 -22.636 1.00 95.25 179 TYR A CA 1
ATOM 1388 C C . TYR A 1 179 ? 15.440 11.485 -22.230 1.00 95.25 179 TYR A C 1
ATOM 1390 O O . TYR A 1 179 ? 15.383 10.409 -22.822 1.00 95.25 179 TYR A O 1
ATOM 1398 N N . ILE A 1 180 ? 16.223 11.676 -21.169 1.00 96.44 180 ILE A N 1
ATOM 1399 C CA . ILE A 1 180 ? 17.084 10.632 -20.608 1.00 96.44 180 ILE A CA 1
ATOM 1400 C C . ILE A 1 180 ? 16.383 9.989 -19.411 1.00 96.44 180 ILE A C 1
ATOM 1402 O O . ILE A 1 180 ? 16.215 10.621 -18.365 1.00 96.44 180 ILE A O 1
ATOM 1406 N N . TYR A 1 181 ? 16.024 8.712 -19.536 1.00 96.56 181 TYR A N 1
ATOM 1407 C CA . TYR A 1 181 ? 15.456 7.922 -18.444 1.00 96.56 181 TYR A CA 1
ATOM 1408 C C . TYR A 1 181 ? 16.515 6.990 -17.869 1.00 96.56 181 TYR A C 1
ATOM 1410 O O . TYR A 1 181 ? 16.982 6.073 -18.543 1.00 96.56 181 TYR A O 1
ATOM 1418 N N . ARG A 1 182 ? 16.900 7.227 -16.613 1.00 97.31 182 ARG A N 1
ATOM 1419 C CA . ARG A 1 182 ? 18.014 6.530 -15.960 1.00 97.31 182 ARG A CA 1
ATOM 1420 C C . ARG A 1 182 ? 17.559 5.343 -15.122 1.00 97.31 182 ARG A C 1
ATOM 1422 O O . ARG A 1 182 ? 16.522 5.356 -14.460 1.00 97.31 182 ARG A O 1
ATOM 1429 N N . ASP A 1 183 ? 18.403 4.331 -15.103 1.00 97.06 183 ASP A N 1
ATOM 1430 C CA . ASP A 1 183 ? 18.382 3.260 -14.125 1.00 97.06 1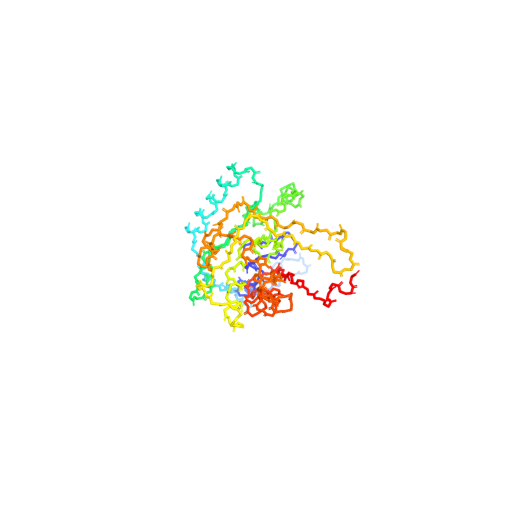83 ASP A CA 1
ATOM 1431 C C . ASP A 1 183 ? 19.254 3.619 -12.918 1.00 97.06 183 ASP A C 1
ATOM 1433 O O . ASP A 1 183 ? 20.099 4.513 -12.970 1.00 97.06 183 ASP A O 1
ATOM 1437 N N . TRP A 1 184 ? 19.058 2.902 -11.817 1.00 94.31 184 TRP A N 1
ATOM 1438 C CA . TRP A 1 184 ? 19.847 3.101 -10.601 1.00 94.31 184 TRP A CA 1
ATOM 1439 C C . TRP A 1 184 ? 21.237 2.449 -10.686 1.00 94.31 184 TRP A C 1
ATOM 1441 O O . TRP A 1 184 ? 22.124 2.787 -9.903 1.00 94.31 184 TRP A O 1
ATOM 1451 N N . LYS A 1 185 ? 21.438 1.529 -11.639 1.00 94.88 185 LYS A N 1
ATOM 1452 C CA . LYS A 1 185 ? 22.737 0.956 -12.019 1.00 94.88 185 LYS A CA 1
ATOM 1453 C C . LYS A 1 185 ? 22.686 0.393 -13.442 1.00 94.88 185 LYS A C 1
ATOM 1455 O O . LYS A 1 185 ? 21.623 0.278 -14.037 1.00 94.88 185 LYS A O 1
ATOM 1460 N N . THR A 1 186 ? 23.825 -0.049 -13.960 1.00 97.00 186 THR A N 1
ATOM 1461 C CA . THR A 1 186 ? 23.874 -0.873 -15.175 1.00 97.00 186 THR A CA 1
ATOM 1462 C C . THR A 1 186 ? 23.616 -2.343 -14.834 1.00 97.00 186 THR A C 1
ATOM 1464 O O . THR A 1 186 ? 24.294 -2.910 -13.974 1.00 97.00 186 THR A O 1
ATOM 1467 N N . HIS A 1 187 ? 22.673 -2.985 -15.532 1.00 96.38 187 HIS A N 1
ATOM 1468 C CA . HIS A 1 187 ? 22.326 -4.402 -15.326 1.00 96.38 187 HIS A CA 1
ATOM 1469 C C . HIS A 1 187 ? 22.850 -5.318 -16.442 1.00 96.38 187 HIS A C 1
ATOM 1471 O O . HIS A 1 187 ? 22.955 -6.529 -16.240 1.00 96.38 187 HIS A O 1
ATOM 1477 N N . GLY A 1 188 ? 23.206 -4.769 -17.609 1.00 97.25 188 GLY A N 1
ATOM 1478 C CA . GLY A 1 188 ? 23.626 -5.536 -18.786 1.00 97.25 188 GLY A CA 1
ATOM 1479 C C . GLY A 1 188 ? 22.491 -6.398 -19.344 1.00 97.25 188 GLY A C 1
ATOM 1480 O O . GLY A 1 188 ? 21.313 -6.066 -19.194 1.00 97.25 188 GLY A O 1
ATOM 1481 N N . TRP A 1 189 ? 22.824 -7.530 -19.968 1.00 97.94 189 TRP A N 1
ATOM 1482 C CA . TRP A 1 189 ? 21.821 -8.469 -20.476 1.00 97.94 189 TRP A CA 1
ATOM 1483 C C . TRP A 1 189 ? 20.926 -8.994 -19.347 1.00 97.94 189 TRP A C 1
ATOM 1485 O O . TRP A 1 189 ? 21.394 -9.638 -18.399 1.00 97.94 189 TRP A O 1
ATOM 1495 N N . THR A 1 190 ? 19.634 -8.699 -19.462 1.00 98.19 190 THR A N 1
ATOM 1496 C CA . THR A 1 190 ? 18.650 -8.889 -18.396 1.00 98.19 190 THR A CA 1
ATOM 1497 C C . THR A 1 190 ? 17.404 -9.562 -18.957 1.00 98.19 190 THR A C 1
ATOM 1499 O O . THR A 1 190 ? 16.816 -9.051 -19.906 1.00 98.19 190 THR A O 1
ATOM 1502 N N . ASP A 1 191 ? 17.045 -10.725 -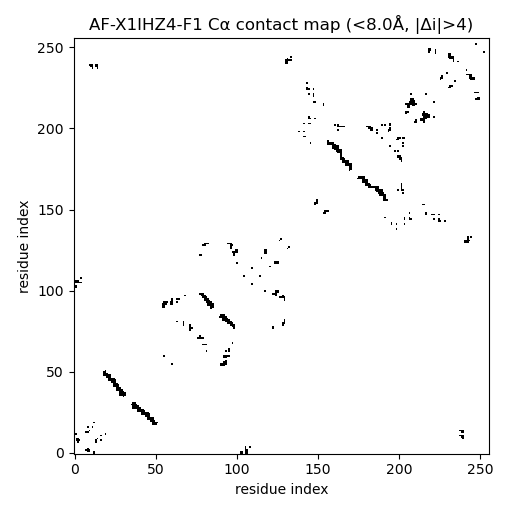18.403 1.00 98.19 191 ASP A N 1
ATOM 1503 C CA . ASP A 1 191 ? 15.761 -11.395 -18.649 1.00 98.19 191 ASP A CA 1
ATOM 1504 C C . ASP A 1 191 ? 14.702 -10.905 -17.644 1.00 98.19 191 ASP A C 1
ATOM 1506 O O . ASP A 1 191 ? 15.020 -10.171 -16.705 1.00 98.19 191 ASP A O 1
ATOM 1510 N N . MET A 1 192 ? 13.442 -11.314 -17.807 1.00 98.25 192 MET A N 1
ATOM 1511 C CA . MET A 1 192 ? 12.351 -10.825 -16.954 1.00 98.25 192 MET A CA 1
ATOM 1512 C C . MET A 1 192 ? 12.555 -11.157 -15.468 1.00 98.25 192 MET A C 1
ATOM 1514 O O . MET A 1 192 ? 12.275 -10.331 -14.598 1.00 98.25 192 MET A O 1
ATOM 1518 N N . ARG A 1 193 ? 13.076 -12.351 -15.160 1.00 97.88 193 ARG A N 1
ATOM 1519 C CA . ARG A 1 193 ? 13.333 -12.776 -13.774 1.00 97.88 193 ARG A CA 1
ATOM 1520 C C . ARG A 1 193 ? 14.387 -11.892 -13.121 1.00 97.88 193 ARG A C 1
ATOM 1522 O O . ARG A 1 193 ? 14.172 -11.409 -12.010 1.00 97.88 193 ARG A O 1
ATOM 1529 N N . LYS A 1 194 ? 15.491 -11.628 -13.825 1.00 98.12 194 LYS A N 1
ATOM 1530 C CA . LYS A 1 194 ? 16.526 -10.700 -13.367 1.00 98.12 194 LYS A CA 1
ATOM 1531 C C . LYS A 1 194 ? 15.996 -9.268 -13.283 1.00 98.12 194 LYS A C 1
ATOM 1533 O O . LYS A 1 194 ? 16.317 -8.572 -12.328 1.00 98.12 194 LYS A O 1
ATOM 1538 N N . ALA A 1 195 ? 15.152 -8.835 -14.220 1.00 98.00 195 ALA A N 1
ATOM 1539 C CA . ALA A 1 195 ? 14.560 -7.500 -14.199 1.00 98.00 195 ALA A CA 1
ATOM 1540 C C . ALA A 1 195 ? 13.704 -7.259 -12.950 1.00 98.00 195 ALA A C 1
ATOM 1542 O O . ALA A 1 195 ? 13.801 -6.190 -12.350 1.00 98.00 195 ALA A O 1
ATOM 1543 N N . ILE A 1 196 ? 12.901 -8.247 -12.542 1.00 97.88 196 ILE A N 1
ATOM 1544 C CA . ILE A 1 196 ? 12.114 -8.191 -11.303 1.00 97.88 196 ILE A CA 1
ATOM 1545 C C . ILE A 1 196 ? 13.043 -8.258 -10.084 1.00 97.88 196 ILE A C 1
ATOM 1547 O O . IL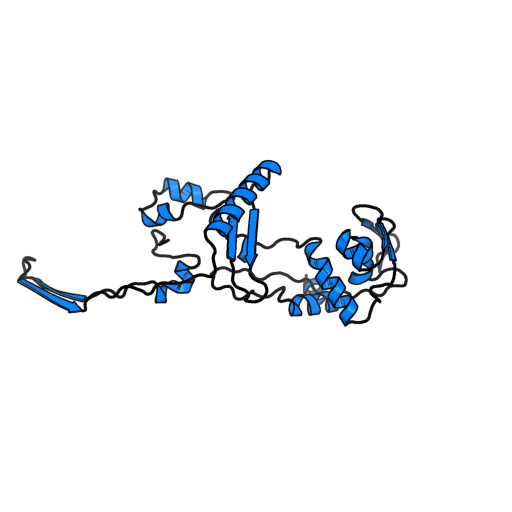E A 1 196 ? 12.959 -7.395 -9.213 1.00 97.88 196 ILE A O 1
ATOM 1551 N N . GLY A 1 197 ? 13.958 -9.233 -10.040 1.00 97.62 197 GLY A N 1
ATOM 1552 C CA . GLY A 1 197 ? 14.851 -9.451 -8.895 1.00 97.62 197 GLY A CA 1
ATOM 1553 C C . GLY A 1 197 ? 15.821 -8.296 -8.626 1.00 97.62 197 GLY A C 1
ATOM 1554 O O . GLY A 1 197 ? 16.128 -7.999 -7.476 1.00 97.62 197 GLY A O 1
ATOM 1555 N N . GLU A 1 198 ? 16.269 -7.606 -9.674 1.00 97.56 198 GLU A N 1
ATOM 1556 C CA . GLU A 1 198 ? 17.164 -6.449 -9.577 1.00 97.56 198 GLU A CA 1
ATOM 1557 C C . GLU A 1 198 ? 16.453 -5.116 -9.837 1.00 97.56 198 GLU A C 1
ATOM 1559 O O . GLU A 1 198 ? 17.109 -4.083 -9.985 1.00 97.56 198 GLU A O 1
ATOM 1564 N N . SER A 1 199 ? 15.121 -5.118 -9.924 1.00 97.38 199 SER A N 1
ATOM 1565 C CA . SER A 1 199 ? 14.315 -3.919 -10.149 1.00 97.38 199 SER A CA 1
ATOM 1566 C C . SER A 1 199 ? 14.856 -3.032 -11.290 1.00 97.38 199 SER A C 1
ATOM 1568 O O . SER A 1 199 ? 14.989 -1.819 -11.133 1.00 97.38 199 SER A O 1
ATOM 1570 N N . CYS A 1 200 ? 15.195 -3.615 -12.442 1.00 98.19 200 CYS A N 1
ATOM 1571 C CA . CYS A 1 200 ? 15.827 -2.901 -13.560 1.00 98.19 200 CYS A CA 1
ATOM 1572 C C . CYS A 1 200 ? 14.850 -1.929 -14.239 1.00 98.19 200 CYS A C 1
ATOM 1574 O O . CYS A 1 200 ? 13.901 -2.361 -14.890 1.00 98.19 200 CYS A O 1
ATOM 1576 N N . ASN A 1 201 ? 15.061 -0.617 -14.107 1.00 97.75 201 ASN A N 1
ATOM 1577 C CA . ASN A 1 201 ? 14.190 0.389 -14.719 1.00 97.75 201 ASN A CA 1
ATOM 1578 C C . ASN A 1 201 ? 14.203 0.308 -16.246 1.00 97.75 201 ASN A C 1
ATOM 1580 O O . ASN A 1 201 ? 13.134 0.358 -16.847 1.00 97.75 201 ASN A O 1
ATOM 1584 N N . VAL A 1 202 ? 15.374 0.129 -16.867 1.00 97.88 202 VAL A N 1
ATOM 1585 C CA . VAL A 1 202 ? 15.501 0.090 -18.334 1.00 97.88 202 VAL A CA 1
ATOM 1586 C C . VAL A 1 202 ? 14.644 -1.018 -18.932 1.00 97.88 202 VAL A C 1
ATOM 1588 O O . VAL A 1 202 ? 13.930 -0.775 -19.902 1.00 97.88 202 VAL A O 1
ATOM 1591 N N . TYR A 1 203 ? 14.633 -2.205 -18.324 1.00 98.12 203 TYR A N 1
ATOM 1592 C CA . TYR A 1 203 ? 13.771 -3.301 -18.767 1.00 98.12 203 TYR A CA 1
ATOM 1593 C C . TYR A 1 203 ? 12.283 -2.913 -18.720 1.00 98.12 203 TYR A C 1
ATOM 1595 O O . TYR A 1 203 ? 11.540 -3.153 -19.669 1.00 98.12 203 TYR A O 1
ATOM 1603 N N . PHE A 1 204 ? 11.842 -2.251 -17.646 1.00 98.06 204 PHE A N 1
ATOM 1604 C CA . PHE A 1 204 ? 10.450 -1.812 -17.509 1.00 98.06 204 PHE A CA 1
ATOM 1605 C C . PHE A 1 204 ? 10.100 -0.572 -18.342 1.00 98.06 204 PHE A C 1
ATOM 1607 O O . PHE A 1 204 ? 8.931 -0.400 -18.677 1.00 98.06 204 PHE A O 1
ATOM 1614 N N . TYR A 1 205 ? 11.073 0.247 -18.750 1.00 97.56 205 TYR A N 1
ATOM 1615 C CA . TYR A 1 205 ? 10.849 1.281 -19.761 1.00 97.56 205 TYR A CA 1
ATOM 1616 C C . TYR A 1 205 ? 10.551 0.664 -21.131 1.00 97.56 205 TYR A C 1
ATOM 1618 O O . TYR A 1 205 ? 9.594 1.090 -21.775 1.00 97.56 205 TYR A O 1
ATOM 1626 N N . HIS A 1 206 ? 11.280 -0.390 -21.523 1.00 97.25 206 HIS A N 1
ATOM 1627 C CA . HIS A 1 206 ? 10.966 -1.152 -22.737 1.00 97.25 206 HIS A CA 1
ATOM 1628 C C . HIS A 1 206 ? 9.564 -1.771 -22.655 1.00 97.25 206 HIS A C 1
ATOM 1630 O O . HIS A 1 206 ? 8.773 -1.600 -23.574 1.00 97.25 206 HIS A O 1
ATOM 1636 N N . LEU A 1 207 ? 9.219 -2.440 -21.545 1.00 97.31 207 LEU A N 1
ATOM 1637 C CA . LEU A 1 207 ? 7.892 -3.056 -21.400 1.00 97.31 207 LEU A CA 1
ATOM 1638 C C . LEU A 1 207 ? 6.748 -2.045 -21.336 1.00 97.31 207 LEU A C 1
ATOM 1640 O O . LEU A 1 207 ? 5.664 -2.317 -21.837 1.00 97.31 207 LEU A O 1
ATOM 1644 N N . GLY A 1 208 ? 6.954 -0.910 -20.671 1.00 96.62 208 GLY A N 1
ATOM 1645 C CA . GLY A 1 208 ? 5.902 0.074 -20.457 1.00 96.62 208 GLY A CA 1
ATOM 1646 C C . GLY A 1 208 ? 5.714 0.998 -21.654 1.00 96.62 208 GLY A C 1
ATOM 1647 O O . GLY A 1 208 ? 4.617 1.091 -22.199 1.00 96.62 208 GLY A O 1
ATOM 1648 N N . GLY A 1 209 ? 6.781 1.698 -22.045 1.00 94.62 209 GLY A N 1
ATOM 1649 C CA . GLY A 1 209 ? 6.748 2.728 -23.086 1.00 94.62 209 GLY A CA 1
ATOM 1650 C C . GLY A 1 209 ? 7.107 2.232 -24.485 1.00 94.62 209 GLY A C 1
ATOM 1651 O O . GLY A 1 209 ? 6.698 2.857 -25.459 1.00 94.62 209 GLY A O 1
ATOM 1652 N N . GLY A 1 210 ? 7.824 1.111 -24.584 1.00 95.62 210 GLY A N 1
ATOM 1653 C CA . GLY A 1 210 ? 8.422 0.643 -25.831 1.00 95.62 210 GLY A CA 1
ATOM 1654 C C . GLY A 1 210 ? 9.745 1.353 -26.101 1.00 95.62 210 GLY A C 1
ATOM 1655 O O . GLY A 1 210 ? 9.888 2.548 -25.839 1.00 95.62 210 GLY A O 1
ATOM 1656 N N . TYR A 1 211 ? 10.738 0.612 -26.585 1.00 95.50 211 TYR A N 1
ATOM 1657 C CA . TYR A 1 211 ? 12.040 1.174 -26.943 1.00 95.50 211 TYR A CA 1
ATOM 1658 C C . TYR A 1 211 ? 12.783 0.269 -27.928 1.00 95.50 211 TYR A C 1
ATOM 1660 O O . TYR A 1 211 ? 12.804 -0.952 -27.760 1.00 95.50 211 TYR A O 1
ATOM 1668 N N . GLY A 1 212 ? 13.406 0.872 -28.944 1.00 90.50 212 GLY A N 1
ATOM 1669 C CA . GLY A 1 212 ? 14.100 0.137 -30.001 1.00 90.50 212 GLY A CA 1
ATOM 1670 C C . GLY A 1 212 ? 13.162 -0.810 -30.755 1.00 90.50 212 GLY A C 1
ATOM 1671 O O . GLY A 1 212 ? 12.139 -0.388 -31.287 1.00 90.50 212 GLY A O 1
ATOM 1672 N N . ASP A 1 213 ? 13.517 -2.093 -30.791 1.00 90.25 213 ASP A N 1
ATOM 1673 C CA . ASP A 1 213 ? 12.749 -3.173 -31.421 1.00 90.25 213 ASP A CA 1
ATOM 1674 C C . ASP A 1 213 ? 11.693 -3.805 -30.492 1.00 90.25 213 ASP A C 1
ATOM 1676 O O . ASP A 1 213 ? 10.976 -4.719 -30.902 1.00 90.25 213 ASP A O 1
ATOM 1680 N N . GLN A 1 214 ? 11.595 -3.359 -29.235 1.00 94.81 214 GLN A N 1
ATOM 1681 C CA . GLN A 1 214 ? 10.620 -3.871 -28.275 1.00 94.81 214 GLN A CA 1
ATOM 1682 C C . GLN A 1 214 ? 9.403 -2.948 -28.193 1.00 94.81 214 GLN A C 1
ATOM 1684 O O . GLN A 1 214 ? 9.485 -1.834 -27.671 1.00 94.81 214 GLN A O 1
ATOM 1689 N N . GLU A 1 215 ? 8.253 -3.452 -28.638 1.00 94.88 215 GLU A N 1
ATOM 1690 C CA . GLU A 1 215 ? 6.960 -2.816 -28.390 1.00 94.88 215 GLU A CA 1
ATOM 1691 C C . GLU A 1 215 ? 6.654 -2.800 -26.883 1.00 94.88 215 GLU A C 1
ATOM 1693 O O . GLU A 1 215 ? 6.930 -3.774 -26.172 1.00 94.88 215 GLU A O 1
ATOM 1698 N N . GLY A 1 216 ? 6.091 -1.691 -26.401 1.00 96.56 216 GLY A N 1
ATOM 1699 C CA . GLY A 1 216 ? 5.648 -1.530 -25.019 1.00 96.56 216 GLY A CA 1
ATOM 1700 C C . GLY A 1 216 ? 4.130 -1.530 -24.899 1.00 96.56 216 GLY A C 1
ATOM 1701 O O . GLY A 1 216 ? 3.415 -1.219 -25.847 1.00 96.56 216 GLY A O 1
ATOM 1702 N N . LEU A 1 217 ? 3.631 -1.870 -23.713 1.00 97.19 217 LEU A N 1
ATOM 1703 C CA . LEU A 1 217 ? 2.204 -1.944 -23.395 1.00 97.19 217 LEU A CA 1
ATOM 1704 C C . LEU A 1 217 ? 1.463 -0.636 -23.711 1.00 97.19 217 LEU A C 1
ATOM 1706 O O . LEU A 1 217 ? 0.297 -0.642 -24.111 1.00 97.19 217 LEU A O 1
ATOM 1710 N N . GLY A 1 218 ? 2.130 0.496 -23.493 1.00 96.00 218 GLY A N 1
ATOM 1711 C CA . GLY A 1 218 ? 1.533 1.816 -23.574 1.00 96.00 218 GLY A CA 1
ATOM 1712 C C . GLY A 1 218 ? 0.561 2.101 -22.418 1.00 96.00 218 GLY A C 1
ATOM 1713 O O . GLY A 1 218 ? 0.124 1.206 -21.690 1.00 96.00 218 GLY A O 1
ATOM 1714 N N . PRO A 1 219 ? 0.173 3.374 -22.234 1.00 95.56 219 PRO A N 1
ATOM 1715 C CA . PRO A 1 219 ? -0.600 3.806 -21.068 1.00 95.56 219 PRO A CA 1
ATOM 1716 C C . PRO A 1 219 ? -1.998 3.174 -20.992 1.00 95.56 219 PRO A C 1
ATOM 1718 O O . PRO A 1 219 ? -2.511 2.955 -19.900 1.00 95.56 219 PRO A O 1
ATOM 1721 N N . THR A 1 220 ? -2.605 2.842 -22.137 1.00 95.56 220 THR A N 1
ATOM 1722 C CA . THR A 1 220 ? -3.965 2.276 -22.178 1.00 95.56 220 THR A CA 1
ATOM 1723 C C . THR A 1 220 ? -3.992 0.839 -21.661 1.00 95.56 220 THR A C 1
ATOM 1725 O O . THR A 1 220 ? -4.807 0.521 -20.797 1.00 95.56 220 THR A O 1
ATOM 1728 N N . LYS A 1 221 ? -3.078 -0.027 -22.131 1.00 96.62 221 LYS A N 1
ATOM 1729 C CA . LYS A 1 221 ? -3.001 -1.408 -21.633 1.00 96.62 221 LYS A CA 1
ATOM 1730 C C . LYS A 1 221 ? -2.539 -1.431 -20.180 1.00 96.62 221 LYS A C 1
ATOM 1732 O O . LYS A 1 221 ? -3.127 -2.152 -19.384 1.00 96.62 221 LYS A O 1
ATOM 1737 N N . ILE A 1 222 ? -1.556 -0.600 -19.812 1.00 97.25 222 ILE A N 1
ATOM 1738 C CA . ILE A 1 222 ? -1.108 -0.485 -18.416 1.00 97.25 222 ILE A CA 1
ATOM 1739 C C . ILE A 1 222 ? -2.293 -0.179 -17.496 1.00 97.25 222 ILE A C 1
ATOM 1741 O O . ILE A 1 222 ? -2.497 -0.913 -16.534 1.00 97.25 222 ILE A O 1
ATOM 1745 N N . LYS A 1 223 ? -3.108 0.839 -17.809 1.00 96.50 223 LYS A N 1
ATOM 1746 C CA . LYS A 1 223 ? -4.296 1.157 -17.006 1.00 96.50 223 LYS A CA 1
ATOM 1747 C C . LYS A 1 223 ? -5.258 -0.031 -16.913 1.00 96.50 223 LYS A C 1
ATOM 1749 O O . LYS A 1 223 ? -5.577 -0.431 -15.799 1.00 96.50 223 LYS A O 1
ATOM 1754 N N . LYS A 1 224 ? -5.634 -0.636 -18.048 1.00 97.00 224 LYS A N 1
ATOM 1755 C CA . LYS A 1 224 ? -6.537 -1.802 -18.096 1.00 97.00 224 LYS A CA 1
ATOM 1756 C C . LYS A 1 224 ? -6.087 -2.916 -17.142 1.00 97.00 224 LYS A C 1
ATOM 1758 O O . LYS A 1 224 ? -6.891 -3.427 -16.374 1.00 97.00 224 LYS A O 1
ATOM 1763 N N . TYR A 1 225 ? -4.812 -3.305 -17.181 1.00 97.62 225 TYR A N 1
ATOM 1764 C CA . TYR A 1 225 ? -4.315 -4.382 -16.318 1.00 97.62 225 TYR A CA 1
ATOM 1765 C C . TYR A 1 225 ? -4.248 -3.980 -14.848 1.00 97.62 225 TYR A C 1
ATOM 1767 O O . TYR A 1 225 ? -4.572 -4.792 -13.988 1.00 97.62 225 TYR A O 1
ATOM 1775 N N . LEU A 1 226 ? -3.868 -2.740 -14.538 1.00 96.94 226 LEU A N 1
ATOM 1776 C CA . LEU A 1 226 ? -3.879 -2.258 -13.156 1.00 96.94 226 LEU A CA 1
ATOM 1777 C C . LEU A 1 226 ? -5.300 -2.257 -12.575 1.00 96.94 226 LEU A C 1
ATOM 1779 O O . LEU A 1 226 ? -5.482 -2.692 -11.441 1.00 96.94 226 LEU A O 1
ATOM 1783 N N . GLU A 1 227 ? -6.305 -1.867 -13.361 1.00 96.38 227 GLU A N 1
ATOM 1784 C CA . GLU A 1 227 ? -7.719 -1.962 -12.971 1.00 96.38 227 GLU A CA 1
ATOM 1785 C C . GLU A 1 227 ? -8.150 -3.416 -12.721 1.00 96.38 227 GLU A C 1
ATOM 1787 O O . GLU A 1 227 ? -8.839 -3.682 -11.739 1.00 96.38 227 GLU A O 1
ATOM 1792 N N . LEU A 1 228 ? -7.687 -4.379 -13.532 1.00 96.50 228 LEU A N 1
ATOM 1793 C CA . LEU A 1 228 ? -7.925 -5.812 -13.282 1.00 96.50 228 LEU A CA 1
ATOM 1794 C C . LEU A 1 228 ? -7.295 -6.299 -11.966 1.00 96.50 228 LEU A C 1
ATOM 1796 O O . LEU A 1 228 ? -7.842 -7.188 -11.320 1.00 96.50 228 LEU A O 1
ATOM 1800 N N . PHE A 1 229 ? -6.179 -5.700 -11.540 1.00 95.69 229 PHE A N 1
ATOM 1801 C CA . PHE A 1 229 ? -5.579 -5.930 -10.220 1.00 95.69 229 PHE A CA 1
ATOM 1802 C C . PHE A 1 229 ? -6.260 -5.132 -9.088 1.00 95.69 229 PHE A C 1
ATOM 1804 O O . PHE A 1 229 ? -5.774 -5.152 -7.957 1.00 95.69 229 PHE A O 1
ATOM 1811 N N . GLY A 1 230 ? -7.356 -4.419 -9.366 1.00 94.44 230 GLY A N 1
ATOM 1812 C CA . GLY A 1 230 ? -8.120 -3.638 -8.389 1.00 94.44 230 GLY A CA 1
ATOM 1813 C C . GLY A 1 230 ? -7.583 -2.228 -8.128 1.00 94.44 230 GLY A C 1
ATOM 1814 O O . GLY A 1 230 ? -8.070 -1.539 -7.234 1.00 94.44 230 GLY A O 1
ATOM 1815 N N . TRP A 1 231 ? -6.586 -1.764 -8.885 1.00 94.88 231 TRP A N 1
ATOM 1816 C CA . TRP A 1 231 ? -6.039 -0.420 -8.705 1.00 94.88 231 TRP A CA 1
ATOM 1817 C C . TRP A 1 231 ? -6.986 0.644 -9.252 1.00 94.88 231 TRP A C 1
ATOM 1819 O O . TRP A 1 231 ? -7.703 0.428 -10.224 1.00 94.88 231 TRP A O 1
ATOM 1829 N N . GLY A 1 232 ? -6.961 1.827 -8.636 1.00 92.50 232 GLY A N 1
ATOM 1830 C CA . GLY A 1 232 ? -7.874 2.918 -8.991 1.00 92.50 232 GLY A CA 1
ATOM 1831 C C . GLY A 1 232 ? -9.305 2.718 -8.484 1.00 92.50 232 GLY A C 1
ATOM 1832 O O . GLY A 1 232 ? -10.155 3.558 -8.742 1.00 92.50 232 GLY A O 1
ATOM 1833 N N . SER A 1 233 ? -9.566 1.637 -7.745 1.00 93.56 233 SER A N 1
ATOM 1834 C CA . SER A 1 233 ? -10.833 1.363 -7.068 1.00 93.56 233 SER A CA 1
ATOM 1835 C C . SER A 1 233 ? -10.606 1.175 -5.569 1.00 93.56 233 SER A C 1
ATOM 1837 O O . SER A 1 233 ? -9.486 0.930 -5.120 1.00 93.56 233 SER A O 1
ATOM 1839 N N . LYS A 1 234 ? -11.679 1.300 -4.788 1.00 95.12 234 LYS A N 1
ATOM 1840 C CA . LYS A 1 234 ? -11.678 0.952 -3.363 1.00 95.12 234 LYS A CA 1
ATOM 1841 C C . LYS A 1 234 ? -11.500 -0.553 -3.180 1.00 95.12 234 LYS A C 1
ATOM 1843 O O . LYS A 1 234 ? -12.082 -1.334 -3.929 1.00 95.12 234 LYS A O 1
ATOM 1848 N N . THR A 1 235 ? -10.736 -0.951 -2.168 1.00 94.81 235 THR A N 1
ATOM 1849 C CA . THR A 1 235 ? -10.485 -2.359 -1.828 1.00 94.81 235 THR A CA 1
ATOM 1850 C C . THR A 1 235 ? -11.704 -3.036 -1.208 1.00 94.81 235 THR A C 1
ATOM 1852 O O . THR A 1 235 ? -11.803 -4.259 -1.243 1.00 94.81 235 THR A O 1
ATOM 1855 N N . GLY A 1 236 ? -12.638 -2.253 -0.655 1.00 93.88 236 GLY A N 1
ATOM 1856 C CA . GLY A 1 236 ? -13.814 -2.784 0.035 1.00 93.88 236 GLY A CA 1
ATOM 1857 C C . GLY A 1 236 ? -13.537 -3.185 1.483 1.00 93.88 236 GLY A C 1
ATOM 1858 O O . GLY A 1 236 ? -14.337 -3.908 2.072 1.00 93.88 236 GLY A O 1
ATOM 1859 N N . ILE A 1 237 ? -12.425 -2.717 2.059 1.00 95.88 237 ILE A N 1
ATOM 1860 C CA . ILE A 1 237 ? -12.156 -2.852 3.489 1.00 95.88 237 ILE A CA 1
ATOM 1861 C C . ILE A 1 237 ? -13.300 -2.246 4.313 1.00 95.88 237 ILE A C 1
ATOM 1863 O O . ILE A 1 237 ? -13.854 -1.195 3.988 1.00 95.88 237 ILE A O 1
ATOM 1867 N N . ASP A 1 238 ? -13.630 -2.893 5.423 1.00 94.12 238 ASP A N 1
ATOM 1868 C CA . ASP A 1 238 ? -14.680 -2.517 6.371 1.00 94.12 238 ASP A CA 1
ATOM 1869 C C . ASP A 1 238 ? -14.273 -1.343 7.281 1.00 94.12 238 ASP A C 1
ATOM 1871 O O . ASP A 1 238 ? -14.601 -1.281 8.470 1.00 94.12 238 ASP A O 1
ATOM 1875 N N . LEU A 1 239 ? -13.575 -0.358 6.714 1.00 94.19 239 LEU A N 1
ATOM 1876 C CA . LEU A 1 239 ? -13.154 0.866 7.381 1.00 94.19 239 LEU A CA 1
ATOM 1877 C C . LEU A 1 239 ? -13.684 2.097 6.638 1.00 94.19 239 LEU A C 1
ATOM 1879 O O . LEU A 1 239 ? -13.671 2.153 5.407 1.00 94.19 239 LEU A O 1
ATOM 1883 N N . PRO A 1 240 ? -14.122 3.137 7.366 1.00 91.62 240 PRO A N 1
ATOM 1884 C CA . PRO A 1 240 ? -14.545 4.374 6.736 1.00 91.62 240 PRO A CA 1
ATOM 1885 C C . PRO A 1 240 ? -13.335 5.116 6.152 1.00 91.62 240 PRO A C 1
ATOM 1887 O O . PRO A 1 240 ? -12.201 4.924 6.584 1.00 91.62 240 PRO A O 1
ATOM 1890 N N . GLN A 1 241 ? -13.602 6.064 5.250 1.00 90.88 241 GLN A N 1
ATOM 1891 C CA . GLN A 1 241 ? -12.603 7.019 4.736 1.00 90.88 241 GLN A CA 1
ATOM 1892 C C . GLN A 1 241 ? -11.474 6.394 3.897 1.00 90.88 241 GLN A C 1
ATOM 1894 O O . GLN A 1 241 ? -10.415 6.999 3.739 1.00 90.88 241 GLN A O 1
ATOM 1899 N N . GLU A 1 242 ? -11.709 5.227 3.301 1.00 95.31 242 GLU A N 1
ATOM 1900 C CA . GLU A 1 242 ? -10.852 4.713 2.234 1.00 95.31 242 GLU A CA 1
ATOM 1901 C C . GLU A 1 242 ? -10.835 5.675 1.032 1.00 95.31 242 GLU A C 1
ATOM 1903 O O . GLU A 1 242 ? -11.891 6.125 0.562 1.00 95.31 242 GLU A O 1
ATOM 1908 N N . ALA A 1 243 ? -9.631 5.986 0.551 1.00 93.75 243 ALA A N 1
ATOM 1909 C CA . ALA A 1 243 ? -9.414 6.788 -0.644 1.00 93.75 243 ALA A CA 1
ATOM 1910 C C . ALA A 1 243 ? -9.290 5.891 -1.879 1.00 93.75 243 ALA A C 1
ATOM 1912 O O . ALA A 1 243 ? -8.743 4.792 -1.816 1.00 93.75 243 ALA A O 1
ATOM 1913 N N . GLU A 1 244 ? -9.768 6.381 -3.019 1.00 93.00 244 GLU A N 1
ATOM 1914 C CA . GLU A 1 244 ? -9.480 5.751 -4.305 1.00 93.00 244 GLU A CA 1
ATOM 1915 C C . GLU A 1 244 ? -8.085 6.153 -4.800 1.00 93.00 244 GLU A C 1
ATOM 1917 O O . GLU A 1 244 ? -7.632 7.288 -4.618 1.00 93.00 244 GLU A O 1
ATOM 1922 N N . GLY A 1 245 ? -7.382 5.200 -5.412 1.00 91.31 245 GLY A N 1
ATOM 1923 C CA . GLY A 1 245 ? -6.120 5.473 -6.092 1.00 91.31 245 GLY A CA 1
ATOM 1924 C C . GLY A 1 245 ? -6.334 6.234 -7.402 1.00 91.31 245 GLY A C 1
ATOM 1925 O O . GLY A 1 245 ? -7.434 6.281 -7.943 1.00 91.31 245 GLY A O 1
ATOM 1926 N N . PHE A 1 246 ? -5.258 6.787 -7.958 1.00 93.00 246 PHE A N 1
ATOM 1927 C CA . PHE A 1 246 ? -5.299 7.471 -9.249 1.00 93.00 246 PHE A CA 1
ATOM 1928 C C . PHE A 1 246 ? -4.467 6.726 -10.297 1.00 93.00 246 PHE A C 1
ATOM 1930 O O . PHE A 1 246 ? -3.275 6.487 -10.095 1.00 93.00 246 PHE A O 1
ATOM 1937 N N . LEU A 1 247 ? -5.092 6.404 -11.433 1.00 94.12 247 LEU A N 1
ATOM 1938 C CA . LEU A 1 247 ? -4.438 5.812 -12.599 1.00 94.12 247 LEU A CA 1
ATOM 1939 C C . LEU A 1 247 ? -4.495 6.790 -13.784 1.00 94.12 247 LEU A C 1
ATOM 1941 O O . LEU A 1 247 ? -5.587 7.064 -14.289 1.00 94.12 247 LEU A O 1
ATOM 1945 N N . PRO A 1 248 ? -3.349 7.320 -14.250 1.00 92.56 248 PRO A N 1
ATOM 1946 C CA . PRO A 1 248 ? -3.329 8.243 -15.377 1.00 92.56 248 PRO A CA 1
ATOM 1947 C C . PRO A 1 248 ? -3.629 7.525 -16.696 1.00 92.56 248 PRO A C 1
ATOM 1949 O O . PRO A 1 248 ? -3.162 6.410 -16.931 1.00 92.56 248 PRO A O 1
ATOM 1952 N N . ASP A 1 249 ? -4.343 8.203 -17.595 1.00 91.75 249 ASP A N 1
ATOM 1953 C CA . ASP A 1 249 ? -4.610 7.717 -18.948 1.00 91.75 249 ASP A CA 1
ATOM 1954 C C . ASP A 1 249 ? -4.564 8.843 -20.001 1.00 91.75 249 ASP A C 1
ATOM 1956 O O . ASP A 1 249 ? -4.461 10.027 -19.652 1.00 91.75 249 ASP A O 1
ATOM 1960 N N . PRO A 1 250 ? -4.601 8.501 -21.305 1.00 92.25 250 PRO A N 1
ATOM 1961 C CA . PRO A 1 250 ? -4.586 9.500 -22.369 1.00 92.25 250 PRO A CA 1
ATOM 1962 C C . PRO A 1 250 ? -5.801 10.440 -22.397 1.00 92.25 250 PRO A C 1
ATOM 1964 O O . PRO A 1 250 ? -5.656 11.568 -22.862 1.00 92.25 250 PRO A O 1
ATOM 1967 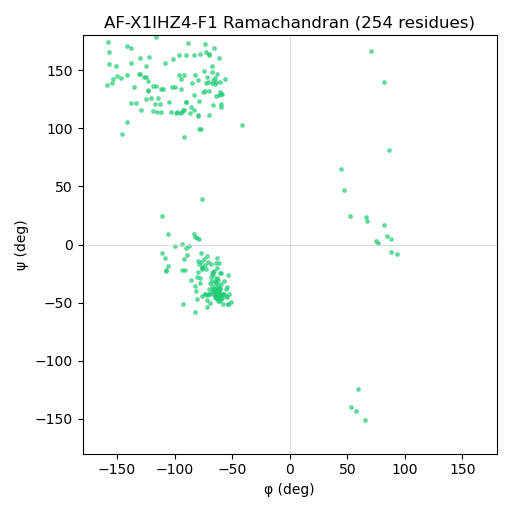N N . VAL A 1 251 ? -6.977 10.000 -21.934 1.00 91.62 251 VAL A N 1
ATOM 1968 C CA . VAL A 1 251 ? -8.212 10.805 -21.921 1.00 91.62 251 VAL A CA 1
ATOM 1969 C C . VAL A 1 251 ? -8.098 11.892 -20.858 1.00 91.62 251 VAL A C 1
ATOM 1971 O O . VAL A 1 251 ? -8.149 13.074 -21.187 1.00 91.62 251 VAL A O 1
ATOM 1974 N N . TRP A 1 252 ? -7.796 11.501 -19.622 1.00 92.62 252 TRP A N 1
ATOM 1975 C CA . TRP A 1 252 ? -7.496 12.392 -18.506 1.00 92.62 252 TRP A CA 1
ATOM 1976 C C . TRP A 1 252 ? -6.400 13.400 -18.858 1.00 92.62 252 TRP A C 1
ATOM 1978 O O . TRP A 1 252 ? -6.509 14.581 -18.536 1.00 92.62 252 TRP A O 1
ATOM 1988 N N . LYS A 1 253 ? -5.339 12.955 -19.547 1.00 91.75 253 LYS A N 1
ATOM 1989 C CA . LYS A 1 253 ? -4.239 13.842 -19.945 1.00 91.75 253 LYS A CA 1
ATOM 1990 C C . LYS A 1 253 ? -4.658 14.872 -20.999 1.00 91.75 253 LYS A C 1
ATOM 1992 O O . LYS A 1 253 ? -4.039 15.922 -21.063 1.00 91.75 253 LYS A O 1
ATOM 1997 N N . LYS A 1 254 ? -5.653 14.575 -21.841 1.00 91.56 254 LYS A N 1
ATOM 1998 C CA . LYS A 1 254 ? -6.152 15.492 -22.880 1.00 91.56 254 LYS A CA 1
ATOM 1999 C C . LYS A 1 254 ? -7.077 16.573 -22.313 1.00 91.56 254 LYS A C 1
ATOM 2001 O O . LYS A 1 254 ? -7.186 17.643 -22.900 1.00 91.56 254 LYS A O 1
ATOM 2006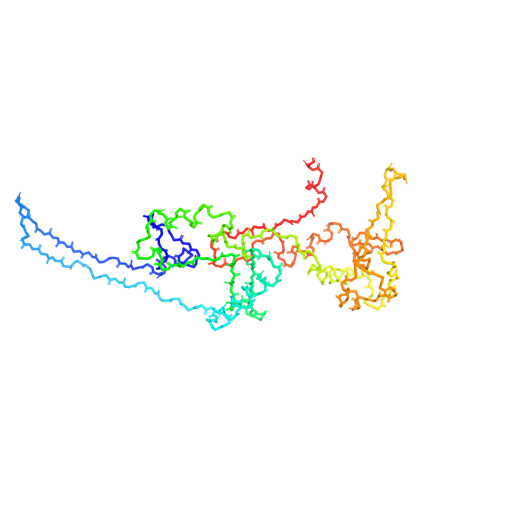 N N . GLU A 1 255 ? -7.771 16.270 -21.222 1.00 90.50 255 GLU A N 1
ATOM 2007 C CA . GLU A 1 255 ? -8.695 17.193 -20.553 1.00 90.50 255 GLU A CA 1
ATOM 2008 C C . GLU A 1 255 ? -7.985 18.227 -19.662 1.00 90.50 255 GLU A C 1
ATOM 2010 O O . GLU A 1 255 ? -8.609 19.209 -19.261 1.00 90.50 255 GLU A O 1
ATOM 2015 N N . LYS A 1 256 ? -6.698 18.018 -19.362 1.00 72.56 256 LYS A N 1
ATOM 2016 C CA . LYS A 1 256 ? -5.834 18.952 -18.628 1.00 72.56 256 LYS A CA 1
ATOM 2017 C C . LYS A 1 256 ? -4.919 19.738 -19.555 1.00 72.56 256 LYS A C 1
ATOM 2019 O O . LYS A 1 256 ? -4.659 20.911 -19.211 1.00 72.56 256 LYS A O 1
#

Organism: NCBI:txid412755

Solvent-accessible surface area (backbone atoms only — not comparable to full-atom values): 15173 Å² total; per-residue (Å²): 118,59,33,44,98,88,65,55,48,58,49,58,58,43,64,42,34,83,52,50,46,56,46,82,44,42,70,50,73,44,59,48,101,86,65,49,81,74,47,77,46,79,77,42,76,61,41,80,37,59,86,85,88,71,62,56,39,70,67,58,34,51,50,51,48,53,52,48,55,49,48,27,64,74,71,73,44,83,64,50,62,46,77,42,64,42,90,89,77,68,40,48,30,26,78,40,42,41,44,63,76,72,60,63,46,44,61,73,67,60,51,71,67,60,47,47,55,51,72,68,36,91,72,41,35,86,52,55,42,71,50,45,53,87,70,86,64,70,76,75,51,49,67,60,53,52,50,47,38,47,75,67,65,68,52,60,65,77,52,65,46,75,23,75,27,52,48,76,46,65,39,95,91,41,77,89,44,69,46,76,52,71,29,98,55,70,68,39,77,32,29,50,66,53,27,64,77,66,64,38,45,47,57,50,42,27,48,41,68,32,46,94,93,39,76,31,59,34,57,66,51,51,42,55,50,42,44,74,73,49,48,51,43,69,88,76,67,77,46,69,77,60,45,65,50,88,72,77,41,75,67,66,59,68,78,106